Protein AF-A0A257LW74-F1 (afdb_monomer_lite)

Foldseek 3Di:
DYDDDDDDDDDDDDDPPPPCPPPPPPPDADFCDVPQDFQLRRQVAQPQHEEQEQDDPDPDDHSHVVCVVVPADPSHYAYDYPEEEEDDAYPQVRHPDPTYEYEQDADEDAAGSEEGDQYEYAPADNHPADENYEYAQRYESYEAYNYEFEAGQAESYEYDDGAHERYEYECYEFEHHDPPRFAHYEHEYATYEYANYEAEHGQAPSPQHAYLEEYEYEHYEYEHYNDDHHPDHHNYDYHYYHYHYYYDPDDDDDPDPDDDDDDDDDDDD

Secondary structure (DSSP, 8-state):
-------------------------------SSTT--STTTT--TTTTSEEEEE----SSSTTSHHHHHHT--TT-EEEEESS-BS-SS-BGGGS-TT-BEEESS-EEEEEEEEEEES-EEE--TTSSSS-SEEEEEEEEEEEEES-EEE--SSBSEEB-SS--EEEEEES-EEE-PPSSS-BS-EEEEEEEEEES-EEES-SB-TTEEEEEEEEEEES-EEES-SS----TT-SS-EEEES-EEE--------S--------------

Radius of gyration: 26.9 Å; chains: 1; bounding box: 66×62×115 Å

Structure (mmCIF, N/CA/C/O backbone):
data_AF-A0A257LW74-F1
#
_entry.id   AF-A0A257LW74-F1
#
loop_
_atom_site.group_PDB
_atom_site.id
_atom_site.type_symbol
_atom_site.label_atom_id
_atom_site.label_alt_id
_atom_site.label_comp_id
_atom_site.label_asym_id
_atom_site.label_entity_id
_atom_site.label_seq_id
_atom_site.pdbx_PDB_ins_code
_atom_site.Cartn_x
_atom_site.Cartn_y
_atom_site.Cartn_z
_atom_site.occupancy
_atom_site.B_iso_or_equiv
_atom_site.auth_seq_id
_atom_site.auth_comp_id
_atom_site.auth_asym_id
_atom_site.auth_atom_id
_atom_site.pdbx_PDB_model_num
ATOM 1 N N . MET A 1 1 ? 42.752 -47.536 76.919 1.00 29.55 1 MET A N 1
ATOM 2 C CA . MET A 1 1 ? 43.410 -46.207 76.954 1.00 29.55 1 MET A CA 1
ATOM 3 C C . MET A 1 1 ? 43.695 -45.781 75.514 1.00 29.55 1 MET A C 1
ATOM 5 O O . MET A 1 1 ? 43.906 -46.685 74.716 1.00 29.55 1 MET A O 1
ATOM 9 N N . PRO A 1 2 ? 43.789 -44.482 75.186 1.00 47.22 2 PRO A N 1
ATOM 10 C CA . PRO A 1 2 ? 42.836 -43.417 75.530 1.00 47.22 2 PRO A CA 1
ATOM 11 C C . PRO A 1 2 ? 42.494 -42.515 74.301 1.00 47.22 2 PRO A C 1
ATOM 13 O O . PRO A 1 2 ? 42.991 -42.764 73.215 1.00 47.22 2 PRO A O 1
ATOM 16 N N . SER A 1 3 ? 41.638 -41.494 74.491 1.00 41.66 3 SER A N 1
ATOM 17 C CA . SER A 1 3 ? 41.713 -40.102 73.944 1.00 41.66 3 SER A CA 1
ATOM 18 C C . SER A 1 3 ? 42.293 -39.794 72.533 1.00 41.66 3 SER A C 1
ATOM 20 O O . SER A 1 3 ? 43.366 -40.268 72.198 1.00 41.66 3 SER A O 1
ATOM 22 N N . LEU A 1 4 ? 41.807 -38.831 71.731 1.00 40.91 4 LEU A N 1
ATOM 23 C CA . LEU A 1 4 ? 40.633 -37.937 71.763 1.00 40.91 4 LEU A CA 1
ATOM 24 C C . LEU A 1 4 ? 40.481 -37.254 70.371 1.00 40.91 4 LEU A C 1
ATOM 26 O O . LEU A 1 4 ? 41.277 -37.461 69.463 1.00 40.91 4 LEU A O 1
ATOM 30 N N . PHE A 1 5 ? 39.466 -36.393 70.273 1.00 40.34 5 PHE A N 1
ATOM 31 C CA . PHE A 1 5 ? 39.220 -35.268 69.354 1.00 40.34 5 PHE A CA 1
ATOM 32 C C . PHE A 1 5 ? 40.510 -34.585 68.784 1.00 40.34 5 PHE A C 1
ATOM 34 O O . PHE A 1 5 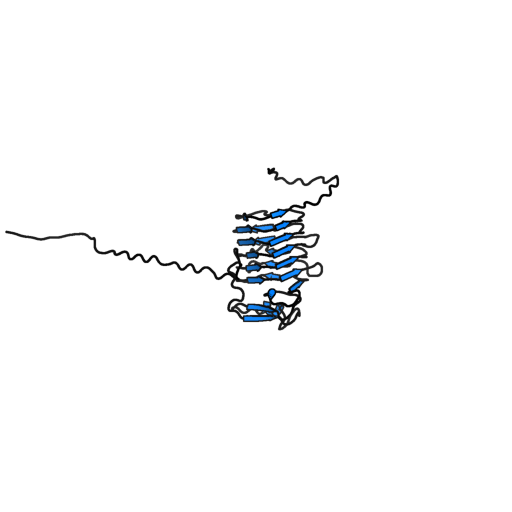? 41.532 -34.567 69.458 1.00 40.34 5 PHE A O 1
ATOM 41 N N . LEU A 1 6 ? 40.526 -33.867 67.640 1.00 40.44 6 LEU A N 1
ATOM 42 C CA . LEU A 1 6 ? 39.662 -32.701 67.364 1.00 40.44 6 LEU A CA 1
ATOM 43 C C . LEU A 1 6 ? 39.853 -32.052 65.951 1.00 40.44 6 LEU A C 1
ATOM 45 O O . LEU A 1 6 ? 40.929 -31.530 65.686 1.00 40.44 6 LEU A O 1
ATOM 49 N N . ARG A 1 7 ? 38.758 -31.858 65.174 1.00 42.41 7 ARG A N 1
ATOM 50 C CA . ARG A 1 7 ? 38.582 -30.833 64.082 1.00 42.41 7 ARG A CA 1
ATOM 51 C C . ARG A 1 7 ? 39.516 -30.973 62.831 1.00 42.41 7 ARG A C 1
ATOM 53 O O . ARG A 1 7 ? 40.483 -31.708 62.875 1.00 42.41 7 ARG A O 1
ATOM 60 N N . ARG A 1 8 ? 39.288 -30.345 61.655 1.00 39.66 8 ARG A N 1
ATOM 61 C CA . ARG A 1 8 ? 38.261 -29.394 61.135 1.00 39.66 8 ARG A CA 1
ATOM 62 C C . ARG A 1 8 ? 38.243 -29.398 59.578 1.00 39.66 8 ARG A C 1
ATOM 64 O O . ARG A 1 8 ? 39.277 -29.704 59.009 1.00 39.66 8 ARG A O 1
ATOM 71 N N . GLN A 1 9 ? 37.177 -28.849 58.953 1.00 38.97 9 GLN A N 1
ATOM 72 C CA . GLN A 1 9 ? 37.106 -28.363 57.538 1.00 38.97 9 GLN A CA 1
ATOM 73 C C . GLN A 1 9 ? 37.167 -29.482 56.447 1.00 38.97 9 GLN A C 1
ATOM 75 O O . GLN A 1 9 ? 37.913 -30.432 56.603 1.00 38.97 9 GLN A O 1
ATOM 80 N N . LEU A 1 10 ? 36.426 -29.489 55.322 1.00 43.78 10 LEU A N 1
ATOM 81 C CA . LEU A 1 10 ? 35.362 -28.623 54.769 1.00 43.78 10 LEU A CA 1
ATOM 82 C C . LEU A 1 10 ? 34.398 -29.433 53.860 1.00 43.78 10 LEU A C 1
ATOM 84 O O . LEU A 1 10 ? 34.833 -30.294 53.110 1.00 43.78 10 LEU A O 1
ATOM 88 N N . ARG A 1 11 ? 33.112 -29.043 53.867 1.00 42.25 11 ARG A N 1
ATOM 89 C CA . ARG A 1 11 ? 32.118 -29.095 52.763 1.00 42.25 11 ARG A CA 1
ATOM 90 C C . ARG A 1 11 ? 32.122 -30.289 51.779 1.00 42.25 11 ARG A C 1
ATOM 92 O O . ARG A 1 11 ? 32.890 -30.302 50.823 1.00 42.25 11 ARG A O 1
ATOM 99 N N . ARG A 1 12 ? 31.028 -31.060 51.818 1.00 43.34 12 ARG A N 1
ATOM 100 C CA . ARG A 1 12 ? 30.097 -31.232 50.674 1.00 43.34 12 ARG A CA 1
ATOM 101 C C . ARG A 1 12 ? 28.720 -31.663 51.195 1.00 43.34 12 ARG A C 1
ATOM 103 O O . ARG A 1 12 ? 28.467 -32.837 51.418 1.00 43.34 12 ARG A O 1
ATOM 110 N N . VAL A 1 13 ? 27.856 -30.676 51.432 1.00 44.47 13 VAL A N 1
ATOM 111 C CA . VAL A 1 13 ? 26.438 -30.859 51.780 1.00 44.47 13 VAL A CA 1
ATOM 112 C C . VAL A 1 13 ? 25.604 -30.315 50.625 1.00 44.47 13 VAL A C 1
ATOM 114 O O . VAL A 1 13 ? 25.912 -29.243 50.115 1.00 44.47 13 VAL A O 1
ATOM 117 N N . SER A 1 14 ? 24.590 -31.089 50.237 1.00 46.72 14 SER A N 1
ATOM 118 C CA . SER A 1 14 ? 23.403 -30.743 49.444 1.00 46.72 14 SER A CA 1
ATOM 119 C C . SER A 1 14 ? 23.486 -29.565 48.465 1.00 46.72 14 SER A C 1
ATOM 121 O O . SER A 1 14 ? 23.293 -28.411 48.837 1.00 46.72 14 SER A O 1
ATOM 123 N N . ALA A 1 15 ? 23.563 -29.897 47.177 1.00 45.88 15 ALA A N 1
ATOM 124 C CA . ALA A 1 15 ? 22.966 -29.097 46.112 1.00 45.88 15 ALA A CA 1
ATOM 125 C C . ALA A 1 15 ? 22.175 -30.042 45.195 1.00 45.88 15 ALA A C 1
ATOM 127 O O . ALA A 1 15 ? 22.686 -30.524 44.186 1.00 45.88 15 ALA A O 1
ATOM 128 N N . LEU A 1 16 ? 20.936 -30.358 45.588 1.00 43.88 16 LEU A N 1
ATOM 129 C CA . LEU A 1 16 ? 19.981 -31.016 44.700 1.00 43.88 16 LEU A CA 1
ATOM 130 C C . LEU A 1 16 ? 19.573 -29.979 43.648 1.00 43.88 16 LEU A C 1
ATOM 132 O O . LEU A 1 16 ? 18.668 -29.181 43.887 1.00 43.88 16 LEU A O 1
ATOM 136 N N . VAL A 1 17 ? 20.285 -29.940 42.520 1.00 49.81 17 VAL A N 1
ATOM 137 C CA . VAL A 1 17 ? 19.944 -29.053 41.400 1.00 49.81 17 VAL A CA 1
ATOM 138 C C . VAL A 1 17 ? 18.679 -29.598 40.747 1.00 49.81 17 VAL A C 1
ATOM 140 O O . VAL A 1 17 ? 18.727 -30.387 39.806 1.00 49.81 17 VAL A O 1
ATOM 143 N N . VAL A 1 18 ? 17.532 -29.197 41.296 1.00 51.19 18 VAL A N 1
ATOM 144 C CA . VAL A 1 18 ? 16.231 -29.368 40.657 1.00 51.19 18 VAL A CA 1
ATOM 145 C C . VAL A 1 18 ? 16.298 -28.605 39.343 1.00 51.19 18 VAL A C 1
ATOM 147 O O . VAL A 1 18 ? 16.344 -27.375 39.330 1.00 51.19 18 VAL A O 1
ATOM 150 N N . GLY A 1 19 ? 16.345 -29.350 38.242 1.00 50.47 19 GLY A N 1
ATOM 151 C CA . GLY A 1 19 ? 16.327 -28.799 36.898 1.00 50.47 19 GLY A CA 1
ATOM 152 C C . GLY A 1 19 ? 14.967 -28.189 36.588 1.00 50.47 19 GLY A C 1
ATOM 153 O O . GLY A 1 19 ? 14.179 -28.790 35.865 1.00 50.47 19 GLY A O 1
ATOM 154 N N . MET A 1 20 ? 14.707 -26.982 37.097 1.00 54.19 20 MET A N 1
ATOM 155 C CA . MET A 1 20 ? 13.722 -26.081 36.506 1.00 54.19 20 MET A CA 1
ATOM 156 C C . MET A 1 20 ? 14.255 -25.631 35.145 1.00 54.19 20 MET A C 1
ATOM 158 O O . MET A 1 20 ? 14.739 -24.513 34.976 1.00 54.19 20 MET A O 1
ATOM 162 N N . LEU A 1 21 ? 14.164 -26.537 34.170 1.00 55.97 21 LEU A N 1
ATOM 163 C CA . LEU A 1 21 ? 14.145 -26.191 32.761 1.00 55.97 21 LEU A CA 1
ATOM 164 C C . LEU A 1 21 ? 12.864 -25.380 32.552 1.00 55.97 21 LEU A C 1
ATOM 166 O O . LEU A 1 21 ? 11.799 -25.935 32.288 1.00 55.97 21 LEU A O 1
ATOM 170 N N . GLY A 1 22 ? 12.951 -24.072 32.793 1.00 56.97 22 GLY A N 1
ATOM 171 C CA . GLY A 1 22 ? 11.830 -23.173 32.590 1.00 56.97 22 GLY A CA 1
ATOM 172 C C . GLY A 1 22 ? 11.400 -23.275 31.136 1.00 56.97 22 GLY A C 1
ATOM 173 O O . GLY A 1 22 ? 12.195 -22.969 30.247 1.00 56.97 22 GLY A O 1
ATOM 174 N N . LEU A 1 23 ? 10.162 -23.714 30.896 1.00 56.78 23 LEU A N 1
ATOM 175 C CA . LEU A 1 23 ? 9.560 -23.564 29.582 1.00 56.78 23 LEU A CA 1
ATOM 176 C C . LEU A 1 23 ? 9.477 -22.062 29.318 1.00 56.78 23 LEU A C 1
ATOM 178 O O . LEU A 1 23 ? 8.616 -21.366 29.858 1.00 56.78 23 LEU A O 1
ATOM 182 N N . LEU A 1 24 ? 10.397 -21.572 28.490 1.00 58.69 24 LEU A N 1
ATOM 183 C CA . LEU A 1 24 ? 10.205 -20.337 27.756 1.00 58.69 24 LEU A CA 1
ATOM 184 C C . LEU A 1 24 ? 9.019 -20.591 26.830 1.00 58.69 24 LEU A C 1
ATOM 186 O O . LEU A 1 24 ? 9.178 -21.124 25.734 1.00 58.69 24 LEU A O 1
ATOM 190 N N . PHE A 1 25 ? 7.823 -20.263 27.317 1.00 53.62 25 PHE A N 1
ATOM 191 C CA . PHE A 1 25 ? 6.636 -20.154 26.488 1.00 53.62 25 PHE A CA 1
ATOM 192 C C . PHE A 1 25 ? 6.915 -19.058 25.468 1.00 53.62 25 PHE A C 1
ATOM 194 O O . PHE A 1 25 ? 6.785 -17.870 25.762 1.00 53.62 25 PHE A O 1
ATOM 201 N N . HIS A 1 26 ? 7.371 -19.468 24.287 1.00 54.41 26 HIS A N 1
ATOM 202 C CA . HIS A 1 26 ? 7.462 -18.584 23.146 1.00 54.41 26 HIS A CA 1
ATOM 203 C C . HIS A 1 26 ? 6.022 -18.252 22.767 1.00 54.41 26 HIS A C 1
ATOM 205 O O . HIS A 1 26 ? 5.303 -19.093 22.229 1.00 54.41 26 HIS A O 1
ATOM 211 N N . VAL A 1 27 ? 5.573 -17.060 23.161 1.00 58.28 27 VAL A N 1
ATOM 212 C CA . VAL A 1 27 ? 4.315 -16.500 22.679 1.00 58.28 27 VAL A CA 1
ATOM 213 C C . VAL A 1 27 ? 4.584 -16.095 21.240 1.00 58.28 27 VAL A C 1
ATOM 215 O O . VAL A 1 27 ? 5.016 -14.979 20.969 1.00 58.28 27 VAL A O 1
ATOM 218 N N . GLU A 1 28 ? 4.414 -17.063 20.343 1.00 69.88 28 GLU A N 1
ATOM 219 C CA . GLU A 1 28 ? 4.336 -16.817 18.910 1.00 69.88 28 GLU A CA 1
ATOM 220 C C . GLU A 1 28 ? 3.236 -15.773 18.690 1.00 69.88 28 GLU A C 1
ATOM 222 O O . GLU A 1 28 ? 2.146 -15.867 19.273 1.00 69.88 28 GLU A O 1
ATOM 227 N N . ALA A 1 29 ? 3.564 -14.715 17.954 1.00 79.31 29 ALA A N 1
ATOM 228 C CA . ALA A 1 29 ? 2.640 -13.618 17.740 1.00 79.31 29 ALA A CA 1
ATOM 229 C C . ALA A 1 29 ? 1.406 -14.122 16.977 1.00 79.31 29 ALA A C 1
ATOM 231 O O . ALA A 1 29 ? 1.476 -15.053 16.176 1.00 79.31 29 ALA A O 1
ATOM 232 N N . ILE A 1 30 ? 0.237 -13.554 17.282 1.00 90.38 30 ILE A N 1
ATOM 233 C CA . ILE A 1 30 ? -1.012 -13.987 16.650 1.00 90.38 30 ILE A CA 1
ATOM 234 C C . ILE A 1 30 ? -1.072 -13.304 15.277 1.00 90.38 30 ILE A C 1
ATOM 236 O O . ILE A 1 30 ? -1.345 -12.098 15.250 1.00 90.38 30 ILE A O 1
ATOM 240 N N . PRO A 1 31 ? -0.882 -14.022 14.153 1.00 93.25 31 PRO A N 1
ATOM 241 C CA . PRO A 1 31 ? -0.768 -13.397 12.839 1.00 93.25 31 PRO A CA 1
ATOM 242 C C . PRO A 1 31 ? -2.029 -12.597 12.513 1.00 93.25 31 PRO A C 1
ATOM 244 O O . PRO A 1 31 ? -3.135 -12.978 12.911 1.00 93.25 31 PRO A O 1
ATOM 247 N N . ALA A 1 32 ? -1.873 -11.482 11.800 1.00 88.19 32 ALA A N 1
ATOM 248 C CA . ALA A 1 32 ? -2.910 -10.524 11.414 1.00 88.19 32 ALA A CA 1
ATOM 249 C C . ALA A 1 32 ? -4.202 -11.222 10.959 1.00 88.19 32 ALA A C 1
ATOM 251 O O . ALA A 1 32 ? -5.308 -10.896 11.404 1.00 88.19 32 ALA A O 1
ATOM 252 N N . PHE A 1 33 ? -4.033 -12.248 10.125 1.00 91.25 33 PHE A N 1
ATOM 253 C CA . PHE A 1 33 ? -5.054 -13.174 9.655 1.00 91.25 33 PHE A CA 1
ATOM 254 C C . PHE A 1 33 ? -4.408 -14.526 9.279 1.00 91.25 33 PHE A C 1
ATOM 256 O O . PHE A 1 33 ? -3.199 -14.583 9.054 1.00 91.25 33 PHE A O 1
ATOM 263 N N . PRO A 1 34 ? -5.180 -15.626 9.158 1.00 93.75 34 PRO A N 1
ATOM 264 C CA . PRO A 1 34 ? -4.648 -16.902 8.677 1.00 93.75 34 PRO A CA 1
ATOM 265 C C . PRO A 1 34 ? -4.059 -16.768 7.264 1.00 93.75 34 PRO A C 1
ATOM 267 O O . PRO A 1 34 ? -4.776 -16.392 6.335 1.00 93.75 34 PRO A O 1
ATOM 270 N N . GLY A 1 35 ? -2.768 -17.076 7.107 1.00 93.19 35 GLY A N 1
ATOM 271 C CA . GLY A 1 35 ? -2.029 -16.892 5.850 1.00 93.19 35 GLY A CA 1
ATOM 272 C C . GLY A 1 35 ? -1.386 -15.510 5.667 1.00 93.19 35 GLY A C 1
ATOM 273 O O . GLY A 1 35 ? -1.107 -15.131 4.532 1.00 93.19 35 GLY A O 1
ATOM 274 N N . ALA A 1 36 ? -1.186 -14.748 6.746 1.00 94.88 36 ALA A N 1
ATOM 275 C CA . ALA A 1 36 ? -0.242 -13.632 6.780 1.00 94.88 36 ALA A CA 1
ATOM 276 C C . ALA A 1 36 ? 1.193 -14.164 6.971 1.00 94.88 36 ALA A C 1
ATOM 278 O O . ALA A 1 36 ? 1.415 -14.993 7.853 1.00 94.88 36 ALA A O 1
ATOM 279 N N . GLU A 1 37 ? 2.151 -13.703 6.162 1.00 96.00 37 GLU A N 1
ATOM 280 C CA . GLU A 1 37 ? 3.568 -14.101 6.236 1.00 96.00 37 GLU A CA 1
ATOM 281 C C . GLU A 1 37 ? 4.505 -12.878 6.088 1.00 96.00 37 GLU A C 1
ATOM 283 O O . GLU A 1 37 ? 4.085 -11.783 5.704 1.00 96.00 37 GLU A O 1
ATOM 288 N N . GLY A 1 38 ? 5.794 -13.043 6.404 1.00 95.88 38 GLY A N 1
ATOM 289 C CA . GLY A 1 38 ? 6.791 -11.968 6.308 1.00 95.88 38 GLY A CA 1
ATOM 290 C C . GLY A 1 38 ? 6.745 -10.941 7.445 1.00 95.88 38 GLY A C 1
ATOM 291 O O . GLY A 1 38 ? 6.065 -11.129 8.449 1.00 95.88 38 GLY A O 1
ATOM 292 N N . PHE A 1 39 ? 7.489 -9.844 7.298 1.00 96.38 39 PHE A N 1
ATOM 293 C CA . PHE A 1 39 ? 7.720 -8.886 8.387 1.00 96.38 39 PHE A CA 1
ATOM 294 C C . PHE A 1 39 ? 6.469 -8.194 8.950 1.00 96.38 39 PHE A C 1
ATOM 296 O O . PHE A 1 39 ? 6.428 -7.926 10.144 1.00 96.38 39 PHE A O 1
ATOM 303 N N . GLY A 1 40 ? 5.452 -7.926 8.127 1.00 96.00 40 GLY A N 1
ATOM 304 C CA . GLY A 1 40 ? 4.181 -7.343 8.577 1.00 96.00 40 GLY A CA 1
ATOM 305 C C . GLY A 1 40 ? 3.147 -8.374 9.049 1.00 96.00 40 GLY A C 1
ATOM 306 O O . GLY A 1 40 ? 1.982 -8.021 9.235 1.00 96.00 40 GLY A O 1
ATOM 307 N N . ALA A 1 41 ? 3.513 -9.658 9.177 1.00 96.06 41 ALA A N 1
ATOM 308 C CA . ALA A 1 41 ? 2.559 -10.737 9.451 1.00 96.06 41 ALA A CA 1
ATOM 309 C C . ALA A 1 41 ? 1.803 -10.579 10.774 1.00 96.06 41 ALA A C 1
ATOM 311 O O . ALA A 1 41 ? 0.676 -11.059 10.877 1.00 96.06 41 ALA A O 1
ATOM 312 N N . ASP A 1 42 ? 2.394 -9.901 11.757 1.00 95.06 42 ASP A N 1
ATOM 313 C CA . ASP A 1 42 ? 1.882 -9.813 13.127 1.00 95.06 42 ASP A CA 1
ATOM 314 C C . ASP A 1 42 ? 0.989 -8.587 13.380 1.00 95.06 42 ASP A C 1
ATOM 316 O O . ASP A 1 42 ? 0.467 -8.429 14.484 1.00 95.06 42 ASP A O 1
ATOM 320 N N . ALA A 1 43 ? 0.783 -7.739 12.364 1.00 91.56 43 ALA A N 1
ATOM 321 C CA . ALA A 1 43 ? -0.032 -6.524 12.423 1.00 91.56 43 ALA A CA 1
ATOM 322 C C . ALA A 1 43 ? -1.413 -6.769 13.056 1.00 91.56 43 ALA A C 1
ATOM 324 O O . ALA A 1 43 ? -2.267 -7.462 12.492 1.00 91.56 43 ALA A O 1
ATOM 325 N N . ALA A 1 44 ? -1.658 -6.186 14.234 1.00 89.88 44 ALA A N 1
ATOM 326 C CA . ALA A 1 44 ? -2.876 -6.469 14.993 1.00 89.88 44 ALA A CA 1
ATOM 327 C C . ALA A 1 44 ? -4.159 -6.001 14.276 1.00 89.88 44 ALA A C 1
ATOM 329 O O . ALA A 1 44 ? -5.204 -6.651 14.394 1.00 89.88 44 ALA A O 1
ATOM 330 N N . GLY A 1 45 ? -4.104 -4.907 13.511 1.00 90.62 45 GLY A N 1
ATOM 331 C CA . GLY A 1 45 ? -5.265 -4.327 12.841 1.00 90.62 45 GLY A CA 1
ATOM 332 C C . GLY A 1 45 ? -6.320 -3.836 13.832 1.00 90.62 45 GLY A C 1
ATOM 333 O O . GLY A 1 45 ? -6.044 -3.466 14.969 1.00 90.62 45 GLY A O 1
ATOM 334 N N . GLY A 1 46 ? -7.588 -3.897 13.430 1.00 89.12 46 GLY A N 1
ATOM 335 C CA . GLY A 1 46 ? -8.725 -3.557 14.292 1.00 89.12 46 GLY A CA 1
ATOM 336 C C . GLY A 1 46 ? -9.067 -4.582 15.383 1.00 89.12 46 GLY A C 1
ATOM 337 O O . GLY A 1 46 ? -10.221 -4.637 15.814 1.00 89.12 46 GLY A O 1
ATOM 338 N N . ARG A 1 47 ? -8.129 -5.446 15.786 1.00 86.94 47 ARG A N 1
ATOM 339 C CA . ARG A 1 47 ? -8.361 -6.583 16.690 1.00 86.94 47 ARG A CA 1
ATOM 340 C C . ARG A 1 47 ? -8.607 -6.116 18.125 1.00 86.94 47 ARG A C 1
ATOM 342 O O . ARG A 1 47 ? -7.703 -5.645 18.799 1.00 86.94 47 ARG A O 1
ATOM 349 N N . GLY A 1 48 ? -9.836 -6.307 18.605 1.00 86.25 48 GLY A N 1
ATOM 350 C CA . GLY A 1 48 ? -10.278 -5.814 19.918 1.00 86.25 48 GLY A CA 1
ATOM 351 C C . GLY A 1 48 ? -10.780 -4.364 19.906 1.00 86.25 48 GLY A C 1
ATOM 352 O O . GLY A 1 48 ? -11.257 -3.887 20.933 1.00 86.25 48 GLY A O 1
ATOM 353 N N . GLY A 1 49 ? -10.714 -3.696 18.750 1.00 88.88 49 GLY A N 1
ATOM 354 C CA . GLY A 1 49 ? -11.269 -2.367 18.520 1.00 88.88 49 GLY A CA 1
ATOM 355 C C . GLY A 1 49 ? -12.757 -2.369 18.168 1.00 88.88 49 GLY A C 1
ATOM 356 O O . GLY A 1 49 ? -13.451 -3.380 18.304 1.00 88.88 49 GLY A O 1
ATOM 357 N N . ASP A 1 50 ? -13.255 -1.225 17.694 1.00 90.94 50 ASP A N 1
ATOM 358 C CA . ASP A 1 50 ? -14.639 -1.109 17.223 1.00 90.94 50 ASP A CA 1
ATOM 359 C C . ASP A 1 50 ? -14.821 -1.623 15.780 1.00 90.94 50 ASP A C 1
ATOM 361 O O . ASP A 1 50 ? -13.859 -1.921 15.066 1.00 90.94 50 ASP A O 1
ATOM 365 N N . VAL A 1 51 ? -16.080 -1.760 15.347 1.00 89.88 51 VAL A N 1
ATOM 366 C CA . VAL A 1 51 ? -16.428 -2.104 13.960 1.00 89.88 51 VAL A CA 1
ATOM 367 C C . VAL A 1 51 ? -17.172 -0.933 13.329 1.00 89.88 51 VAL A C 1
ATOM 369 O O . VAL A 1 51 ? -18.296 -0.619 13.721 1.00 89.88 51 VAL A O 1
ATOM 372 N N . TYR A 1 52 ? -16.562 -0.304 12.326 1.00 91.00 52 TYR A N 1
ATOM 373 C CA . TYR A 1 52 ? -17.170 0.780 11.557 1.00 91.00 52 TYR A CA 1
ATOM 374 C C . TYR A 1 52 ? -17.746 0.238 10.249 1.00 91.00 52 TYR A C 1
ATOM 376 O O . TYR A 1 52 ? -17.031 -0.361 9.446 1.00 91.00 52 TYR A O 1
ATOM 384 N N . ILE A 1 53 ? -19.037 0.475 10.014 1.00 91.38 53 ILE A N 1
ATOM 385 C CA . ILE A 1 53 ? -19.716 0.062 8.783 1.00 91.38 53 ILE A CA 1
ATOM 386 C C . ILE A 1 53 ? -19.779 1.254 7.827 1.00 91.38 53 ILE A C 1
ATOM 388 O O . ILE A 1 53 ? -20.436 2.255 8.117 1.00 91.38 53 ILE A O 1
ATOM 392 N N . VAL A 1 54 ? -19.140 1.135 6.664 1.00 89.00 54 VAL A N 1
ATOM 393 C CA . VAL A 1 54 ? -19.319 2.092 5.567 1.00 89.00 54 VAL A CA 1
ATOM 394 C C . VAL A 1 54 ? -20.664 1.836 4.907 1.00 89.00 54 VAL A C 1
ATOM 396 O O . VAL A 1 54 ? -20.944 0.732 4.433 1.00 89.00 54 VAL A O 1
ATOM 399 N N . THR A 1 55 ? -21.497 2.873 4.889 1.00 92.81 55 THR A N 1
ATOM 400 C CA . THR A 1 55 ? -22.898 2.822 4.447 1.00 92.81 55 THR A CA 1
ATOM 401 C C . THR A 1 55 ? -23.196 3.757 3.279 1.00 92.81 55 THR A C 1
ATOM 403 O O . THR A 1 55 ? -24.298 3.719 2.738 1.00 92.81 55 THR A O 1
ATOM 406 N N . ASN A 1 56 ? -22.240 4.592 2.863 1.00 88.19 56 ASN A N 1
ATOM 407 C CA . ASN A 1 56 ? -22.379 5.462 1.699 1.00 88.19 56 ASN A CA 1
ATOM 408 C C . ASN A 1 56 ? -21.034 5.728 1.002 1.00 88.19 56 ASN A C 1
ATOM 410 O O . ASN A 1 56 ? -19.966 5.537 1.577 1.00 88.19 56 ASN A O 1
ATOM 414 N N . LEU A 1 57 ? -21.114 6.183 -0.252 1.00 82.94 57 LEU A N 1
ATOM 415 C CA . LEU A 1 57 ? -19.968 6.503 -1.113 1.00 82.94 57 LEU A CA 1
ATOM 416 C C . LEU A 1 57 ? -19.626 8.006 -1.125 1.00 82.94 57 LEU A C 1
ATOM 418 O O . LEU A 1 57 ? -18.988 8.486 -2.062 1.00 82.94 57 LEU A O 1
ATOM 422 N N . ASN A 1 58 ? -20.075 8.772 -0.124 1.00 86.88 58 ASN A N 1
ATOM 423 C CA . ASN A 1 58 ? -19.734 10.191 -0.032 1.00 86.88 58 ASN A CA 1
ATOM 424 C C . ASN A 1 58 ? -18.237 10.349 0.276 1.00 86.88 58 ASN A C 1
ATOM 426 O O . ASN A 1 58 ? -17.636 9.506 0.943 1.00 86.88 58 ASN A O 1
ATOM 430 N N . SER A 1 59 ? -17.629 11.448 -0.172 1.00 82.06 59 SER A N 1
ATOM 431 C CA . SER A 1 59 ? -16.212 11.724 0.097 1.00 82.06 59 SER A CA 1
ATOM 432 C C . SER A 1 59 ? -15.926 12.064 1.564 1.00 82.06 59 SER A C 1
ATOM 434 O O . SER A 1 59 ? -14.804 11.865 2.014 1.00 82.06 59 SER A O 1
ATOM 436 N N . THR A 1 60 ? -16.919 12.559 2.310 1.00 89.56 60 THR A N 1
ATOM 437 C CA . THR A 1 60 ? -16.839 12.896 3.743 1.00 89.56 60 THR A CA 1
ATOM 438 C C . THR A 1 60 ? -18.200 12.701 4.437 1.00 89.56 60 THR A C 1
ATOM 440 O O . THR A 1 60 ? -19.204 12.390 3.792 1.00 89.56 60 THR A O 1
ATOM 443 N N . GLY A 1 61 ? -18.250 12.886 5.764 1.00 93.31 61 GLY A N 1
ATOM 444 C CA . GLY A 1 61 ? -19.474 12.787 6.578 1.00 93.31 61 GLY A CA 1
ATOM 445 C C . GLY A 1 61 ? -19.691 11.417 7.235 1.00 93.31 61 GLY A C 1
ATOM 446 O O . GLY A 1 61 ? -18.946 10.472 6.992 1.00 93.31 61 GLY A O 1
ATOM 447 N N . ALA A 1 62 ? -20.693 11.294 8.106 1.00 95.19 62 ALA A N 1
ATOM 448 C CA . ALA A 1 62 ? -20.966 10.041 8.820 1.00 95.19 62 ALA A CA 1
ATOM 449 C C . ALA A 1 62 ? -21.355 8.896 7.861 1.00 95.19 62 ALA A C 1
ATOM 451 O O . ALA A 1 62 ? -22.030 9.110 6.851 1.00 95.19 62 ALA A O 1
ATOM 452 N N . GLY A 1 63 ? -20.900 7.676 8.154 1.00 91.62 63 GLY A N 1
ATOM 453 C CA . GLY A 1 63 ? -21.070 6.504 7.287 1.00 91.62 63 GLY A CA 1
ATOM 454 C C . GLY A 1 63 ? -20.216 6.522 6.012 1.00 91.62 63 GLY A C 1
ATOM 455 O O . GLY A 1 63 ? -20.165 5.506 5.317 1.00 91.62 63 GLY A O 1
ATOM 456 N N . SER A 1 64 ? -19.537 7.641 5.717 1.00 90.94 64 SER A N 1
ATOM 457 C CA . SER A 1 64 ? -18.475 7.681 4.715 1.00 90.94 64 SER A CA 1
ATOM 458 C C . SER A 1 64 ? -17.208 7.051 5.269 1.00 90.94 64 SER A C 1
ATOM 460 O O . SER A 1 64 ? -16.924 7.056 6.469 1.00 90.94 64 SER A O 1
ATOM 462 N N . LEU A 1 65 ? -16.386 6.565 4.361 1.00 88.00 65 LEU A N 1
ATOM 463 C CA . LEU A 1 65 ? -15.158 5.893 4.724 1.00 88.00 65 LEU A CA 1
ATOM 464 C C . LEU A 1 65 ? -14.023 6.848 5.123 1.00 88.00 65 LEU A C 1
ATOM 466 O O . LEU A 1 65 ? -13.234 6.528 6.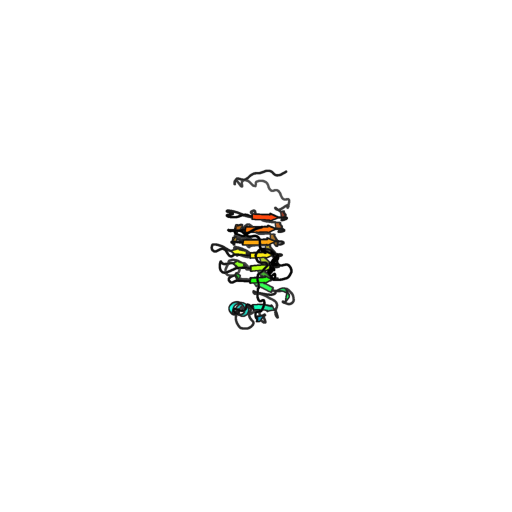008 1.00 88.00 65 LEU A O 1
ATOM 470 N N . TYR A 1 66 ? -13.997 8.067 4.578 1.00 90.25 66 TYR A N 1
ATOM 471 C CA . TYR A 1 66 ? -13.105 9.110 5.088 1.00 90.25 66 TYR A CA 1
ATOM 472 C C . TYR A 1 66 ? -13.342 9.360 6.586 1.00 90.25 66 TYR A C 1
ATOM 474 O O . TYR A 1 66 ? -12.387 9.486 7.349 1.00 90.25 66 TYR A O 1
ATOM 482 N N . ASN A 1 67 ? -14.604 9.364 7.037 1.00 93.19 67 ASN A N 1
ATOM 483 C CA . ASN A 1 67 ? -14.930 9.448 8.462 1.00 93.19 67 ASN A CA 1
ATOM 484 C C . ASN A 1 67 ? -14.536 8.176 9.235 1.00 93.19 67 ASN A C 1
ATOM 486 O O . ASN A 1 67 ? -14.026 8.295 10.348 1.00 93.19 67 ASN A O 1
ATOM 490 N N . GLY A 1 68 ? -14.705 6.988 8.647 1.00 90.44 68 GLY A N 1
ATOM 491 C CA . GLY A 1 68 ? -14.222 5.724 9.215 1.00 90.44 68 GLY A CA 1
ATOM 492 C C . GLY A 1 68 ? -12.719 5.731 9.525 1.00 90.44 68 GLY A C 1
ATOM 493 O O . GLY A 1 68 ? -12.339 5.354 10.633 1.00 90.44 68 GLY A O 1
ATOM 494 N N . LEU A 1 69 ? -11.894 6.231 8.593 1.00 90.12 69 LEU A N 1
ATOM 495 C CA . LEU A 1 69 ? -10.446 6.428 8.760 1.00 90.12 69 LEU A CA 1
ATOM 496 C C . LEU A 1 69 ? -10.095 7.538 9.763 1.00 90.12 69 LEU A C 1
ATOM 498 O O . LEU A 1 69 ? -9.327 7.327 10.693 1.00 90.12 69 LEU A O 1
ATOM 502 N N . THR A 1 70 ? -10.650 8.738 9.587 1.00 92.12 70 THR A N 1
ATOM 503 C CA . THR A 1 70 ? -10.247 9.931 10.364 1.00 92.12 70 THR A CA 1
ATOM 504 C C . THR A 1 70 ? -10.785 9.968 11.797 1.00 92.12 70 THR A C 1
ATOM 506 O O . THR A 1 70 ? -10.553 10.936 12.516 1.00 92.12 70 THR A O 1
ATOM 509 N N . THR A 1 71 ? -11.494 8.922 12.233 1.00 93.38 71 THR A N 1
ATOM 510 C CA . THR A 1 71 ? -12.019 8.789 13.603 1.00 93.38 71 THR A CA 1
ATOM 511 C C . THR A 1 71 ? -11.695 7.435 14.247 1.00 93.38 71 THR A C 1
ATOM 513 O O . THR A 1 71 ? -12.423 6.998 15.141 1.00 93.38 71 THR A O 1
ATOM 516 N N . ILE A 1 72 ? -10.638 6.751 13.785 1.00 89.12 72 ILE A N 1
ATOM 517 C CA . ILE A 1 72 ? -10.143 5.507 14.400 1.00 89.12 72 ILE A CA 1
ATOM 518 C C . ILE A 1 72 ? -9.838 5.761 15.894 1.00 89.12 72 ILE A C 1
ATOM 520 O O . ILE A 1 72 ? -9.081 6.685 16.203 1.00 89.12 72 ILE A O 1
ATOM 524 N N . PRO A 1 73 ? -10.408 4.984 16.837 1.00 89.31 73 PRO A N 1
ATOM 525 C CA . PRO A 1 73 ? -10.079 5.101 18.254 1.00 89.31 73 PRO A CA 1
ATOM 526 C C . PRO A 1 73 ? -8.701 4.498 18.557 1.00 89.31 73 PRO A C 1
ATOM 528 O O . PRO A 1 73 ? -8.244 3.592 17.866 1.00 89.31 73 PRO A O 1
ATOM 531 N N . ALA A 1 74 ? -8.089 4.902 19.672 1.00 87.81 74 ALA A N 1
ATOM 532 C CA . ALA A 1 74 ? -6.820 4.332 20.149 1.00 87.81 74 ALA A CA 1
ATOM 533 C C . ALA A 1 74 ? -6.893 2.834 20.545 1.00 87.81 74 ALA A C 1
ATOM 535 O O . ALA A 1 74 ? -5.873 2.233 20.854 1.00 87.81 74 ALA A O 1
ATOM 536 N N . SER A 1 75 ? -8.084 2.225 20.539 1.00 86.19 75 SER A N 1
ATOM 537 C CA . SER A 1 75 ? -8.290 0.772 20.656 1.00 86.19 75 SER A CA 1
ATOM 538 C C . SER A 1 75 ? -8.207 0.028 19.313 1.00 86.19 75 SER A C 1
ATOM 540 O O . SER A 1 75 ? -8.530 -1.155 19.257 1.00 86.19 75 SER A O 1
ATOM 542 N N . GLY A 1 76 ? -7.881 0.721 18.219 1.00 88.62 76 GLY A N 1
ATOM 543 C CA . GLY A 1 76 ? -8.011 0.207 16.859 1.00 88.62 76 GLY A CA 1
ATOM 544 C C . GLY A 1 76 ? -9.462 0.183 16.361 1.00 88.62 76 GLY A C 1
ATOM 545 O O . GLY A 1 76 ? -10.417 0.439 17.105 1.00 88.62 76 GLY A O 1
ATOM 546 N N . ARG A 1 77 ? -9.618 -0.127 15.068 1.00 92.00 77 ARG A N 1
ATOM 547 C CA . ARG A 1 77 ? -10.902 -0.195 14.352 1.00 92.00 77 ARG A CA 1
ATOM 548 C C . ARG A 1 77 ? -10.851 -1.189 13.197 1.00 92.00 77 ARG A C 1
ATOM 550 O O . ARG A 1 77 ? -9.945 -1.137 12.371 1.00 92.00 77 ARG A O 1
ATOM 557 N N . THR A 1 78 ? -11.867 -2.038 13.080 1.00 89.62 78 THR A N 1
ATOM 558 C CA . THR A 1 78 ? -12.124 -2.852 11.882 1.00 89.62 78 THR A CA 1
ATOM 559 C C . THR A 1 78 ? -13.161 -2.147 11.009 1.00 89.62 78 THR A C 1
ATOM 561 O O . THR A 1 78 ? -14.217 -1.761 11.504 1.00 89.62 78 THR A O 1
ATOM 564 N N . ILE A 1 79 ? -12.902 -1.980 9.709 1.00 85.94 79 ILE A N 1
ATOM 565 C CA . ILE A 1 79 ? -13.832 -1.298 8.793 1.00 85.94 79 ILE A CA 1
ATOM 566 C C . ILE A 1 79 ? -14.432 -2.290 7.783 1.00 85.94 79 ILE A C 1
ATOM 568 O O . ILE A 1 79 ? -13.704 -2.982 7.068 1.00 85.94 79 ILE A O 1
ATOM 572 N N . VAL A 1 80 ? -15.767 -2.350 7.719 1.00 84.88 80 VAL A N 1
ATOM 573 C CA . VAL A 1 80 ? -16.559 -3.308 6.916 1.00 84.88 80 VAL A CA 1
ATOM 574 C C . VAL A 1 80 ? -17.618 -2.604 6.054 1.00 84.88 80 VAL A C 1
ATOM 576 O O . VAL A 1 80 ? -17.935 -1.437 6.284 1.00 84.88 80 VAL A O 1
ATOM 579 N N . PHE A 1 81 ? -18.149 -3.291 5.035 1.00 80.12 81 PHE A N 1
ATOM 580 C CA . PHE A 1 81 ? -18.816 -2.637 3.900 1.00 80.12 81 PHE A CA 1
ATOM 581 C C . PHE A 1 81 ? -20.248 -3.111 3.699 1.00 80.12 81 PHE A C 1
ATOM 583 O O . PHE A 1 81 ? -20.484 -4.246 3.305 1.00 80.12 81 PHE A O 1
ATOM 590 N N . ALA A 1 82 ? -21.206 -2.203 3.904 1.00 79.38 82 ALA A N 1
ATOM 591 C CA . ALA A 1 82 ? -22.596 -2.406 3.496 1.00 79.38 82 ALA A CA 1
ATOM 592 C C . ALA A 1 82 ? -22.858 -1.959 2.043 1.00 79.38 82 ALA A C 1
ATOM 594 O O . ALA A 1 82 ? -23.900 -2.278 1.476 1.00 79.38 82 ALA A O 1
ATOM 595 N N . VAL A 1 83 ? -21.921 -1.220 1.437 1.00 68.88 83 VAL A N 1
ATOM 596 C CA . VAL A 1 83 ? -21.990 -0.718 0.056 1.00 68.88 83 VAL A CA 1
ATOM 597 C C . VAL A 1 83 ? -20.754 -1.127 -0.735 1.00 68.88 83 VAL A C 1
ATOM 599 O O . VAL A 1 83 ? -19.664 -1.225 -0.174 1.00 68.88 83 VAL A O 1
ATOM 602 N N . SER A 1 84 ? -20.910 -1.323 -2.043 1.00 66.00 84 SER A N 1
ATOM 603 C CA . SER A 1 84 ? -19.796 -1.463 -2.983 1.00 66.00 84 SER A CA 1
ATOM 604 C C . SER A 1 84 ? -19.635 -0.236 -3.873 1.00 66.00 84 SER A C 1
ATOM 606 O O . SER A 1 84 ? -20.548 0.580 -3.991 1.00 66.00 84 SER A O 1
ATOM 608 N N . GLY A 1 85 ? -18.440 -0.058 -4.440 1.00 49.94 85 GLY A N 1
ATOM 609 C CA . GLY A 1 85 ? -18.054 1.178 -5.114 1.00 49.94 85 GLY A CA 1
ATOM 610 C C . GLY A 1 85 ? -16.583 1.514 -4.888 1.00 49.94 85 GLY A C 1
ATOM 611 O O . GLY A 1 85 ? -15.706 0.730 -5.246 1.00 49.94 85 GLY A O 1
ATOM 612 N N . HIS A 1 86 ? -16.304 2.687 -4.319 1.00 47.53 86 HIS A N 1
ATOM 613 C CA . HIS A 1 86 ? -14.957 3.263 -4.231 1.00 47.53 86 HIS A CA 1
ATOM 614 C C . HIS A 1 86 ? -14.527 3.594 -2.769 1.00 47.53 86 HIS A C 1
ATOM 616 O O . HIS A 1 86 ? -15.371 3.529 -1.879 1.00 47.53 86 HIS A O 1
ATOM 622 N N . ILE A 1 87 ? -13.256 4.003 -2.536 1.00 41.41 87 ILE A N 1
ATOM 623 C CA . ILE A 1 87 ? -12.636 4.496 -1.251 1.00 41.41 87 ILE A CA 1
ATOM 624 C C . ILE A 1 87 ? -11.914 3.383 -0.389 1.00 41.41 87 ILE A C 1
ATOM 626 O O . ILE A 1 87 ? -11.823 2.261 -0.871 1.00 41.41 87 ILE A O 1
ATOM 630 N N . LEU A 1 88 ? -11.289 3.686 0.783 1.00 40.75 88 LEU A N 1
ATOM 631 C CA . LEU A 1 88 ? -10.333 2.879 1.625 1.00 40.75 88 LEU A CA 1
ATOM 632 C C . LEU A 1 88 ? -10.281 3.304 3.123 1.00 40.75 88 LEU A C 1
ATOM 634 O O . LEU A 1 88 ? -10.511 4.485 3.340 1.00 40.75 88 LEU A O 1
ATOM 638 N N . THR A 1 89 ? -9.942 2.552 4.198 1.00 41.25 89 THR A N 1
ATOM 639 C CA . THR A 1 89 ? -9.416 1.173 4.458 1.00 41.25 89 THR A CA 1
ATOM 640 C C . THR A 1 89 ? -10.493 0.170 4.904 1.00 41.25 89 THR A C 1
ATOM 642 O O . THR A 1 89 ? -11.545 0.581 5.381 1.00 41.25 89 THR A O 1
ATOM 645 N N . ILE A 1 90 ? -10.302 -1.134 4.619 1.00 50.00 90 ILE A N 1
ATOM 646 C CA . ILE A 1 90 ? -11.418 -2.055 4.314 1.00 50.00 90 ILE A CA 1
ATOM 647 C C . ILE A 1 90 ? -11.080 -3.547 4.521 1.00 50.00 90 ILE A C 1
ATOM 649 O O . ILE A 1 90 ? -10.028 -4.014 4.088 1.00 50.00 90 ILE A O 1
ATOM 653 N N . ALA A 1 91 ? -12.048 -4.316 5.033 1.00 45.50 91 ALA A N 1
ATOM 654 C CA . ALA A 1 91 ? -12.230 -5.741 4.731 1.00 45.50 91 ALA A CA 1
ATOM 655 C C . ALA A 1 91 ? -12.984 -5.936 3.387 1.00 45.50 91 ALA A C 1
ATOM 657 O O . ALA A 1 91 ? -14.208 -6.114 3.373 1.00 45.50 91 ALA A O 1
ATOM 658 N N . GLY A 1 92 ? -12.285 -5.851 2.245 1.00 45.16 92 GLY A N 1
ATOM 659 C CA . GLY A 1 92 ? -12.900 -5.786 0.902 1.00 45.16 92 GLY A CA 1
ATOM 660 C C . GLY A 1 92 ? -13.756 -6.977 0.491 1.00 45.16 92 GLY A C 1
ATOM 661 O O . GLY A 1 92 ? -14.710 -6.810 -0.266 1.00 45.16 92 GLY A O 1
ATOM 662 N N . GLN A 1 93 ? -13.510 -8.143 1.082 1.00 55.47 93 GLN A N 1
ATOM 663 C CA . GLN A 1 93 ? -14.324 -9.347 0.929 1.00 55.47 93 GLN A CA 1
ATOM 664 C C . GLN A 1 93 ? -15.752 -9.222 1.500 1.00 55.47 93 GLN A C 1
ATOM 666 O O . GLN A 1 93 ? -16.568 -10.113 1.282 1.00 55.47 93 GLN A O 1
ATOM 671 N N . THR A 1 94 ? -16.064 -8.150 2.243 1.00 50.94 94 THR A N 1
ATOM 672 C CA . THR A 1 94 ? -17.424 -7.877 2.753 1.00 50.94 94 THR A CA 1
ATOM 673 C C . THR A 1 94 ? -18.300 -7.083 1.781 1.00 50.94 94 THR A C 1
ATOM 675 O O . THR A 1 94 ? -19.517 -7.069 1.942 1.00 50.94 94 THR A O 1
ATOM 678 N N . ALA A 1 95 ? -17.715 -6.443 0.764 1.00 52.19 95 ALA A N 1
ATOM 679 C CA . ALA A 1 95 ? -18.454 -5.600 -0.169 1.00 52.19 95 ALA A CA 1
ATOM 680 C C . ALA A 1 95 ? -19.210 -6.429 -1.236 1.00 52.19 95 ALA A C 1
ATOM 682 O O . ALA A 1 95 ? -18.630 -7.349 -1.813 1.00 52.19 95 ALA A O 1
ATOM 683 N N . PRO A 1 96 ? -20.477 -6.100 -1.556 1.00 55.59 96 PRO A N 1
ATOM 684 C CA . PRO A 1 96 ? -21.269 -6.849 -2.536 1.00 55.59 96 PRO A CA 1
ATOM 685 C C . PRO A 1 96 ? -20.823 -6.615 -3.993 1.00 55.59 96 PRO A C 1
ATOM 687 O O . PRO A 1 96 ? -20.333 -5.546 -4.349 1.00 55.59 96 PRO A O 1
ATOM 690 N N . GLY A 1 97 ? -21.076 -7.576 -4.885 1.00 59.78 97 GLY A N 1
ATOM 691 C CA . GLY A 1 97 ? -20.813 -7.415 -6.323 1.00 59.78 97 GLY A CA 1
ATOM 692 C C . GLY A 1 97 ? -19.322 -7.262 -6.642 1.00 59.78 97 GLY A C 1
ATOM 693 O O . GLY A 1 97 ? -18.521 -8.104 -6.251 1.00 59.78 97 GLY A O 1
ATOM 694 N N . ASP A 1 98 ? -18.946 -6.192 -7.346 1.00 66.31 98 ASP A N 1
ATOM 695 C CA . ASP A 1 98 ? -17.582 -5.995 -7.865 1.00 66.31 98 ASP A CA 1
ATOM 696 C C . ASP A 1 98 ? -16.503 -5.719 -6.798 1.00 66.31 98 ASP A C 1
ATOM 698 O O . ASP A 1 98 ? -15.334 -5.573 -7.155 1.00 66.31 98 ASP A O 1
ATOM 702 N N . GLY A 1 99 ? -16.849 -5.590 -5.514 1.00 74.31 99 GLY A N 1
ATOM 703 C CA . GLY A 1 99 ? -15.920 -5.168 -4.457 1.00 74.31 99 GLY A CA 1
ATOM 704 C C . GLY A 1 99 ? -15.622 -3.659 -4.476 1.00 74.31 99 GLY A C 1
ATOM 705 O O . GLY A 1 99 ? -16.394 -2.869 -5.023 1.00 74.31 99 GLY A O 1
ATOM 706 N N . ILE A 1 100 ? -14.500 -3.233 -3.877 1.00 79.56 100 ILE A N 1
ATOM 707 C CA . ILE A 1 100 ? -14.154 -1.803 -3.715 1.00 79.56 100 ILE A CA 1
ATOM 708 C C . ILE A 1 100 ? -12.966 -1.370 -4.596 1.00 79.56 100 ILE A C 1
ATOM 710 O O . ILE A 1 100 ? -12.097 -2.173 -4.954 1.00 79.56 100 ILE A O 1
ATOM 714 N N . LEU A 1 101 ? -12.964 -0.099 -5.010 1.00 82.81 101 LEU A N 1
ATOM 715 C CA . LEU A 1 101 ? -11.994 0.502 -5.926 1.00 82.81 101 LEU A CA 1
ATOM 716 C C . LEU A 1 101 ? -11.650 1.967 -5.581 1.00 82.81 101 LEU A C 1
ATOM 718 O O . LEU A 1 101 ? -12.445 2.861 -5.803 1.00 82.81 101 LEU A O 1
ATOM 722 N N . LEU A 1 102 ? -10.442 2.303 -5.152 1.00 85.69 102 LEU A N 1
ATOM 723 C CA . LEU A 1 102 ? -10.019 3.709 -5.089 1.00 85.69 102 LEU A CA 1
ATOM 724 C C . LEU A 1 102 ? -9.749 4.296 -6.465 1.00 85.69 102 LEU A C 1
ATOM 726 O O . LEU A 1 102 ? -9.261 3.593 -7.346 1.00 85.69 102 LEU A O 1
ATOM 730 N N . LYS A 1 103 ? -10.029 5.589 -6.636 1.00 85.44 103 LYS A N 1
ATOM 731 C CA . LYS A 1 103 ? -9.636 6.354 -7.822 1.00 85.44 103 LYS A CA 1
ATOM 732 C C . LYS A 1 103 ? -9.422 7.830 -7.505 1.00 85.44 103 LYS A C 1
ATOM 734 O O . LYS A 1 103 ? -9.915 8.306 -6.486 1.00 85.44 103 LYS A O 1
ATOM 739 N N . ASP A 1 104 ? -8.748 8.522 -8.418 1.00 85.31 104 ASP A N 1
ATOM 740 C CA . ASP A 1 104 ? -8.535 9.976 -8.441 1.00 85.31 104 ASP A CA 1
ATOM 741 C C . ASP A 1 104 ? -7.845 10.550 -7.182 1.00 85.31 104 ASP A C 1
ATOM 743 O O . ASP A 1 104 ? -7.991 11.732 -6.874 1.00 85.31 104 ASP A O 1
ATOM 747 N N . GLY A 1 105 ? -7.075 9.724 -6.459 1.00 85.94 105 GLY A N 1
ATOM 748 C CA . GLY A 1 105 ? -6.332 10.116 -5.260 1.00 85.94 105 GLY A CA 1
ATOM 749 C C . GLY A 1 105 ? -5.505 8.984 -4.633 1.00 85.94 105 GLY A C 1
ATOM 750 O O . GLY A 1 105 ? -5.607 7.821 -5.031 1.00 85.94 105 GLY A O 1
ATOM 751 N N . THR A 1 106 ? -4.686 9.357 -3.649 1.00 91.38 106 THR A N 1
ATOM 752 C CA . THR A 1 106 ? -3.682 8.526 -2.956 1.00 91.38 106 THR A CA 1
ATOM 753 C C . THR A 1 106 ? -4.141 8.134 -1.550 1.00 91.38 106 THR A C 1
ATOM 755 O O . THR A 1 106 ? -4.750 8.955 -0.861 1.00 91.38 106 THR A O 1
ATOM 758 N N . LEU A 1 107 ? -3.799 6.928 -1.075 1.00 92.12 107 LEU A N 1
ATOM 759 C CA . LEU A 1 107 ? -3.720 6.688 0.371 1.00 92.12 107 LEU A CA 1
ATOM 760 C C . LEU A 1 107 ? -2.344 7.058 0.882 1.00 92.12 107 LEU A C 1
ATOM 762 O O . LEU A 1 107 ? -1.364 6.487 0.415 1.00 92.12 107 LEU A O 1
ATOM 766 N N . ARG A 1 108 ? -2.298 7.887 1.920 1.00 93.19 108 ARG A N 1
ATOM 767 C CA . ARG A 1 108 ? -1.132 7.949 2.792 1.00 93.19 108 ARG A CA 1
ATOM 768 C C . ARG A 1 108 ? -1.325 7.022 3.991 1.00 93.19 108 ARG A C 1
ATOM 770 O O . ARG A 1 108 ? -2.328 7.139 4.694 1.00 93.19 108 ARG A O 1
ATOM 777 N N . ILE A 1 109 ? -0.392 6.096 4.195 1.00 92.81 109 ILE A N 1
ATOM 778 C CA . ILE A 1 109 ? -0.351 5.172 5.332 1.00 92.81 109 ILE A CA 1
ATOM 779 C C . ILE A 1 109 ? 0.591 5.741 6.393 1.00 92.81 109 ILE A C 1
ATOM 781 O O . ILE A 1 109 ? 1.751 6.039 6.110 1.00 92.81 109 ILE A O 1
ATOM 785 N N . SER A 1 110 ? 0.075 5.869 7.613 1.00 92.06 110 SER A N 1
ATOM 786 C CA . SER A 1 110 ? 0.809 6.271 8.812 1.00 92.06 110 SER A CA 1
ATOM 787 C C . SER A 1 110 ? 0.081 5.711 10.041 1.00 92.06 110 SER A C 1
ATOM 789 O O . SER A 1 110 ? -1.150 5.628 10.023 1.00 92.06 110 SER A O 1
ATOM 791 N N . GLY A 1 111 ? 0.819 5.323 11.081 1.00 89.56 111 GLY A N 1
ATOM 792 C CA . GLY A 1 111 ? 0.320 4.576 12.239 1.00 89.56 111 GLY A CA 1
ATOM 793 C C . GLY A 1 111 ? 0.830 3.130 12.291 1.00 89.56 111 GLY A C 1
ATOM 794 O O . GLY A 1 111 ? 1.426 2.617 11.342 1.00 89.56 111 GLY A O 1
ATOM 795 N N . ASP A 1 112 ? 0.592 2.485 13.423 1.00 90.31 112 ASP A N 1
ATOM 796 C CA . ASP A 1 112 ? 1.025 1.134 13.764 1.00 90.31 112 ASP A CA 1
ATOM 797 C C . ASP A 1 112 ? -0.069 0.062 13.562 1.00 90.31 112 ASP A C 1
ATOM 799 O O . ASP A 1 112 ? -1.263 0.365 13.503 1.00 90.31 112 ASP A O 1
ATOM 803 N N . ASP A 1 113 ? 0.353 -1.203 13.426 1.00 92.69 113 ASP A N 1
ATOM 804 C CA . ASP A 1 113 ? -0.503 -2.401 13.335 1.00 92.69 113 ASP A CA 1
ATOM 805 C C . ASP A 1 113 ? -1.543 -2.362 12.192 1.00 92.69 113 ASP A C 1
ATOM 807 O O . ASP A 1 113 ? -2.738 -2.609 12.375 1.00 92.69 113 ASP A O 1
ATOM 811 N N . ILE A 1 114 ? -1.104 -2.069 10.964 1.00 94.50 114 ILE A N 1
ATOM 812 C CA . ILE A 1 114 ? -2.000 -1.766 9.835 1.00 94.50 114 ILE A CA 1
ATOM 813 C C . ILE A 1 114 ? -2.296 -2.999 8.963 1.00 94.50 114 ILE A C 1
ATOM 815 O O . ILE A 1 114 ? -1.402 -3.628 8.410 1.00 94.50 114 ILE A O 1
ATOM 819 N N . VAL A 1 115 ? -3.582 -3.296 8.740 1.00 95.00 115 VAL A N 1
ATOM 820 C CA . VAL A 1 115 ? -4.046 -4.415 7.895 1.00 95.00 115 VAL A CA 1
ATOM 821 C C . VAL A 1 115 ? -4.970 -3.896 6.785 1.00 95.00 115 VAL A C 1
ATOM 823 O O . VAL A 1 115 ? -6.058 -3.393 7.069 1.00 95.00 115 VAL A O 1
ATOM 826 N N . ILE A 1 116 ? -4.573 -4.041 5.514 1.00 95.25 116 ILE A N 1
ATOM 827 C CA . ILE A 1 116 ? -5.365 -3.615 4.340 1.00 95.25 116 ILE A CA 1
ATOM 828 C C . ILE A 1 116 ? -5.557 -4.802 3.391 1.00 95.25 116 ILE A C 1
ATOM 830 O O . ILE A 1 116 ? -4.569 -5.378 2.932 1.00 95.25 116 ILE A O 1
ATOM 834 N N . ARG A 1 117 ? -6.813 -5.177 3.082 1.00 93.81 117 ARG A N 1
ATOM 835 C CA . ARG A 1 117 ? -7.104 -6.415 2.334 1.00 93.81 117 ARG A CA 1
ATOM 836 C C . ARG A 1 117 ? -8.177 -6.308 1.250 1.00 93.81 117 ARG A C 1
ATOM 838 O O . ARG A 1 117 ? -9.232 -5.714 1.468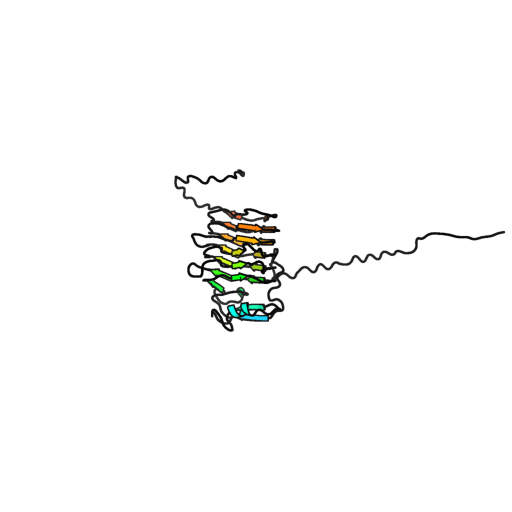 1.00 93.81 117 ARG A O 1
ATOM 845 N N . HIS A 1 118 ? -7.950 -7.010 0.136 1.00 91.06 118 HIS A N 1
ATOM 846 C CA . HIS A 1 118 ? -8.917 -7.243 -0.952 1.00 91.06 118 HIS A CA 1
ATOM 847 C C . HIS A 1 118 ? -9.413 -5.968 -1.664 1.00 91.06 118 HIS A C 1
ATOM 849 O O . HIS A 1 118 ? -10.617 -5.779 -1.851 1.00 91.06 118 HIS A O 1
ATOM 855 N N . LEU A 1 119 ? -8.496 -5.080 -2.070 1.00 88.94 119 LEU A N 1
ATOM 856 C CA . LEU A 1 119 ? -8.839 -3.766 -2.633 1.00 88.94 119 LEU A CA 1
ATOM 857 C C . LEU A 1 119 ? -8.161 -3.425 -3.944 1.00 88.94 119 LEU A C 1
ATOM 859 O O . LEU A 1 119 ? -6.995 -3.728 -4.169 1.00 88.94 119 LEU A O 1
ATOM 863 N N . ARG A 1 120 ? -8.885 -2.680 -4.779 1.00 91.00 120 ARG A N 1
ATOM 864 C CA . ARG A 1 120 ? -8.375 -2.138 -6.038 1.00 91.00 120 ARG A CA 1
ATOM 865 C C . ARG A 1 120 ? -8.085 -0.650 -5.879 1.00 91.00 120 ARG A C 1
ATOM 867 O O . ARG A 1 120 ? -8.833 0.049 -5.212 1.00 91.00 120 ARG A O 1
ATOM 874 N N . PHE A 1 121 ? -7.042 -0.156 -6.530 1.00 93.19 121 PHE A N 1
ATOM 875 C CA . PHE A 1 121 ? -6.646 1.248 -6.549 1.00 93.19 121 PHE A CA 1
ATOM 876 C C . PHE A 1 121 ? -6.310 1.646 -7.986 1.00 93.19 121 PHE A C 1
ATOM 878 O O . PHE A 1 121 ? -5.550 0.946 -8.657 1.00 93.19 121 PHE A O 1
ATOM 885 N N . ARG A 1 122 ? -6.904 2.731 -8.479 1.00 89.88 122 ARG A N 1
ATOM 886 C CA . ARG A 1 122 ? -6.741 3.257 -9.839 1.00 89.88 122 ARG A CA 1
ATOM 887 C C . ARG A 1 122 ? -6.626 4.778 -9.784 1.00 89.88 122 ARG A C 1
ATOM 889 O O . ARG A 1 122 ? -7.572 5.465 -10.156 1.00 89.88 122 ARG A O 1
ATOM 896 N N . HIS A 1 123 ? -5.501 5.288 -9.277 1.00 87.56 123 HIS A N 1
ATOM 897 C CA . HIS A 1 123 ? -5.280 6.726 -9.052 1.00 87.56 123 HIS A CA 1
ATOM 898 C C . HIS A 1 123 ? -5.668 7.563 -10.286 1.00 87.56 123 HIS A C 1
ATOM 900 O O . HIS A 1 123 ? -6.468 8.481 -10.172 1.00 87.56 123 HIS A O 1
ATOM 906 N N . GLY A 1 124 ? -5.233 7.164 -11.481 1.00 80.81 124 GLY A N 1
ATOM 907 C CA . GLY A 1 124 ? -5.746 7.675 -12.749 1.00 80.81 124 GLY A CA 1
ATOM 908 C C . GLY A 1 124 ? -5.186 9.039 -13.160 1.00 80.81 124 GLY A C 1
ATOM 909 O O . GLY A 1 124 ? -4.614 9.787 -12.378 1.00 80.81 124 GLY A O 1
ATOM 910 N N . LYS A 1 125 ? -5.368 9.390 -14.438 1.00 79.12 125 LYS A N 1
ATOM 911 C CA . LYS A 1 125 ? -4.818 10.625 -15.026 1.00 79.12 125 LYS A CA 1
ATOM 912 C C . LYS A 1 125 ? -5.485 11.917 -14.518 1.00 79.12 125 LYS A C 1
ATOM 914 O O . LYS A 1 125 ? -4.934 12.997 -14.708 1.00 79.12 125 LYS A O 1
ATOM 919 N N . ASN A 1 126 ? -6.684 11.816 -13.945 1.00 72.75 126 ASN A N 1
ATOM 920 C CA . ASN A 1 126 ? -7.571 12.959 -13.706 1.00 72.75 126 ASN A CA 1
ATOM 921 C C . ASN A 1 126 ? -7.579 13.448 -12.245 1.00 72.75 126 ASN A C 1
ATOM 923 O O . ASN A 1 126 ? -8.211 14.465 -11.962 1.00 72.75 126 ASN A O 1
ATOM 927 N N . GLY A 1 127 ? -6.912 12.733 -11.333 1.00 67.69 127 GLY A N 1
ATOM 928 C CA . GLY A 1 127 ? -6.707 13.165 -9.950 1.00 67.69 127 GLY A CA 1
ATOM 929 C C . GLY A 1 127 ? -5.569 14.181 -9.803 1.00 67.69 127 GLY A C 1
ATOM 930 O O . GLY A 1 127 ? -4.925 14.588 -10.773 1.00 67.69 127 GLY A O 1
ATOM 931 N N . SER A 1 128 ? -5.286 14.571 -8.560 1.00 72.62 128 SER A N 1
ATOM 932 C CA . SER A 1 128 ? -4.031 15.245 -8.213 1.00 72.62 128 SER A CA 1
ATOM 933 C C . SER A 1 128 ? -2.884 14.236 -8.297 1.00 72.62 128 SER A C 1
ATOM 935 O O . SER A 1 128 ? -2.734 13.422 -7.388 1.00 72.62 128 SER A O 1
ATOM 937 N N . GLY A 1 129 ? -2.124 14.290 -9.394 1.00 83.88 129 GLY A N 1
ATOM 938 C CA . GLY A 1 129 ? -1.147 13.265 -9.767 1.00 83.88 129 GLY A CA 1
ATOM 939 C C . GLY A 1 129 ? -0.183 12.848 -8.651 1.00 83.88 129 GLY A C 1
ATOM 940 O O . GLY A 1 129 ? 0.407 13.689 -7.975 1.00 83.88 129 GLY A O 1
ATOM 941 N N . GLY A 1 130 ? -0.020 11.536 -8.513 1.00 91.88 130 GLY A N 1
ATOM 942 C CA . GLY A 1 130 ? 0.839 10.852 -7.557 1.00 91.88 130 GLY A CA 1
ATOM 943 C C . GLY A 1 130 ? 0.526 9.356 -7.555 1.00 91.88 130 GLY A C 1
ATOM 944 O O . GLY A 1 130 ? 0.326 8.752 -8.620 1.00 91.88 130 GLY A O 1
ATOM 945 N N . ASP A 1 131 ? 0.444 8.790 -6.350 1.00 94.94 131 ASP A N 1
ATOM 946 C CA . ASP A 1 131 ? 0.503 7.343 -6.135 1.00 94.94 131 ASP A CA 1
ATOM 947 C C . ASP A 1 131 ? -0.845 6.732 -5.736 1.00 94.94 131 ASP A C 1
ATOM 949 O O . ASP A 1 131 ? -1.759 7.432 -5.298 1.00 94.94 131 ASP A O 1
ATOM 953 N N . CYS A 1 132 ? -1.000 5.411 -5.829 1.00 95.19 132 CYS A N 1
ATOM 954 C CA . CYS A 1 132 ? -2.160 4.736 -5.237 1.00 95.19 132 CYS A CA 1
ATOM 955 C C . CYS A 1 132 ? -1.992 4.587 -3.715 1.00 95.19 132 CYS A C 1
ATOM 957 O O . CYS A 1 132 ? -2.953 4.790 -2.970 1.00 95.19 132 CYS A O 1
ATOM 959 N N . ILE A 1 133 ? -0.777 4.252 -3.269 1.00 96.25 133 ILE A N 1
ATOM 960 C CA . ILE A 1 133 ? -0.382 4.115 -1.862 1.00 96.25 133 ILE A CA 1
ATOM 961 C C . ILE A 1 133 ? 0.987 4.780 -1.668 1.00 96.25 133 ILE A C 1
ATOM 963 O O . ILE A 1 133 ? 1.911 4.496 -2.423 1.00 96.25 133 ILE A O 1
ATOM 967 N N . ASP A 1 134 ? 1.104 5.601 -0.632 1.00 95.62 134 ASP A N 1
ATOM 968 C CA . ASP A 1 134 ? 2.319 6.241 -0.116 1.00 95.62 134 ASP A CA 1
ATOM 969 C C . ASP A 1 134 ? 2.442 5.860 1.371 1.00 95.62 134 ASP A C 1
ATOM 971 O O . ASP A 1 134 ? 1.495 6.051 2.136 1.00 95.62 134 ASP A O 1
ATOM 975 N N . LEU A 1 135 ? 3.555 5.251 1.782 1.00 95.69 135 LEU A N 1
ATOM 976 C CA . LEU A 1 135 ? 3.817 4.844 3.167 1.00 95.69 135 LEU A CA 1
ATOM 977 C C . LEU A 1 135 ? 4.897 5.741 3.773 1.00 95.69 135 LEU A C 1
ATOM 979 O O . LEU A 1 135 ? 6.016 5.807 3.257 1.00 95.69 135 LEU A O 1
ATOM 983 N N . ASP A 1 136 ? 4.583 6.394 4.894 1.00 94.25 136 ASP A N 1
ATOM 984 C CA . ASP A 1 136 ? 5.526 7.279 5.581 1.00 94.25 136 ASP A CA 1
ATOM 985 C C . ASP A 1 136 ? 6.163 6.658 6.826 1.00 94.25 136 ASP A C 1
ATOM 987 O O . ASP A 1 136 ? 5.811 5.560 7.245 1.00 94.25 136 ASP A O 1
ATOM 991 N N . SER A 1 137 ? 7.128 7.350 7.436 1.00 92.88 137 SER A N 1
ATOM 992 C CA . SER A 1 137 ? 7.861 6.833 8.601 1.00 92.88 137 SER A CA 1
ATOM 993 C C . SER A 1 137 ? 7.003 6.594 9.847 1.00 92.88 137 SER A C 1
ATOM 995 O O . SER A 1 137 ? 7.485 5.986 10.800 1.00 92.88 137 SER A O 1
ATOM 997 N N . GLY A 1 138 ? 5.761 7.083 9.885 1.00 92.81 138 GLY A N 1
ATOM 998 C CA . GLY A 1 138 ? 4.802 6.714 10.920 1.00 92.81 138 GLY A CA 1
ATOM 999 C C . GLY A 1 138 ? 4.165 5.343 10.685 1.00 92.81 138 GLY A C 1
ATOM 1000 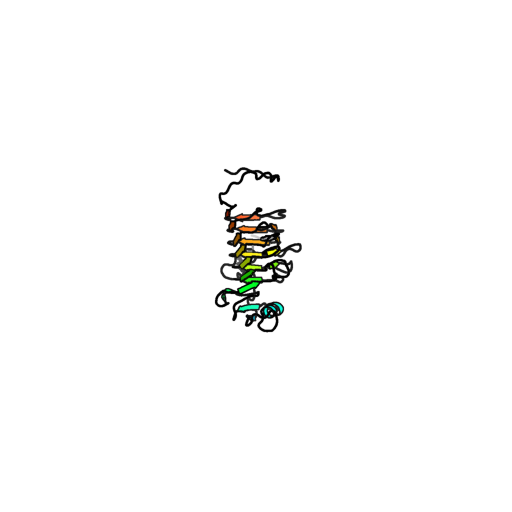O O . GLY A 1 138 ? 3.597 4.802 11.624 1.00 92.81 138 GLY A O 1
ATOM 1001 N N . CYS A 1 139 ? 4.254 4.770 9.480 1.00 94.50 139 CYS A N 1
ATOM 1002 C CA . CYS A 1 139 ? 3.800 3.413 9.183 1.00 94.50 139 CYS A CA 1
ATOM 1003 C C . CYS A 1 139 ? 4.748 2.373 9.802 1.00 94.50 139 CYS A C 1
ATOM 1005 O O . CYS A 1 139 ? 5.938 2.341 9.483 1.00 94.50 139 CYS A O 1
ATOM 1007 N N . GLN A 1 140 ? 4.221 1.513 10.673 1.00 94.44 140 GLN A N 1
ATOM 1008 C CA . GLN A 1 140 ? 4.979 0.476 11.384 1.00 94.44 140 GLN A CA 1
ATOM 1009 C C . GLN A 1 140 ? 4.139 -0.809 11.477 1.00 94.44 140 GLN A C 1
ATOM 1011 O O . GLN A 1 140 ? 2.958 -0.725 11.799 1.00 94.44 140 GLN A O 1
ATOM 1016 N N . ASN A 1 141 ? 4.727 -1.984 11.224 1.00 94.69 141 ASN A N 1
ATOM 1017 C CA . ASN A 1 141 ? 4.032 -3.286 11.249 1.00 94.69 141 ASN A CA 1
ATOM 1018 C C . ASN A 1 141 ? 2.748 -3.294 10.391 1.00 94.69 141 ASN A C 1
ATOM 1020 O O . ASN A 1 141 ? 1.627 -3.200 10.897 1.00 94.69 141 ASN A O 1
ATOM 1024 N N . ALA A 1 142 ? 2.916 -3.345 9.069 1.00 96.25 142 ALA A N 1
ATOM 1025 C CA . ALA A 1 142 ? 1.836 -3.188 8.101 1.00 96.25 142 ALA A CA 1
ATOM 1026 C C . ALA A 1 142 ? 1.785 -4.328 7.075 1.00 96.25 142 ALA A C 1
ATOM 1028 O O . ALA A 1 142 ? 2.795 -4.683 6.469 1.00 96.25 142 ALA A O 1
ATOM 1029 N N . ILE A 1 143 ? 0.587 -4.848 6.800 1.00 97.62 143 ILE A N 1
ATOM 1030 C CA . ILE A 1 143 ? 0.350 -5.892 5.796 1.00 97.62 143 ILE A CA 1
ATOM 1031 C C . ILE A 1 143 ? -0.696 -5.485 4.754 1.00 97.62 143 ILE A C 1
ATOM 1033 O O . ILE A 1 143 ? -1.839 -5.121 5.053 1.00 97.62 143 ILE A O 1
ATOM 1037 N N . LEU A 1 144 ? -0.270 -5.582 3.496 1.00 97.75 144 LEU A N 1
ATOM 1038 C CA . LEU A 1 144 ? -1.011 -5.256 2.287 1.00 97.75 144 LEU A CA 1
ATOM 1039 C C . LEU A 1 144 ? -1.273 -6.552 1.507 1.00 97.75 144 LEU A C 1
ATOM 1041 O O . LEU A 1 144 ? -0.372 -7.090 0.864 1.00 97.75 144 LEU A O 1
ATOM 1045 N N . ASP A 1 145 ? -2.495 -7.079 1.577 1.00 97.50 145 ASP A N 1
ATOM 1046 C CA . ASP A 1 145 ? -2.835 -8.414 1.065 1.00 97.50 145 ASP A CA 1
ATOM 1047 C C . ASP A 1 145 ? -3.975 -8.388 0.032 1.00 97.50 145 ASP A C 1
ATOM 1049 O O . ASP A 1 145 ? -4.974 -7.686 0.193 1.00 97.50 145 ASP A O 1
ATOM 1053 N N . HIS A 1 146 ? -3.842 -9.172 -1.044 1.00 96.44 146 HIS A N 1
ATOM 1054 C CA . HIS A 1 146 ? -4.828 -9.230 -2.135 1.00 96.44 146 HIS A CA 1
ATOM 1055 C C . HIS A 1 146 ? -5.201 -7.842 -2.703 1.00 96.44 146 HIS A C 1
ATOM 1057 O O . HIS A 1 146 ? -6.358 -7.572 -3.044 1.00 96.44 146 HIS A O 1
ATOM 1063 N N . LEU A 1 147 ? -4.227 -6.931 -2.790 1.00 96.94 147 LEU A N 1
ATOM 1064 C CA . LEU A 1 147 ? -4.419 -5.610 -3.382 1.00 96.94 147 LEU A CA 1
ATOM 1065 C C . LEU A 1 147 ? -4.243 -5.654 -4.904 1.00 96.94 147 LEU A C 1
ATOM 1067 O O . LEU A 1 147 ? -3.571 -6.519 -5.458 1.00 96.94 147 LEU A O 1
ATOM 1071 N N . SER A 1 148 ? -4.824 -4.684 -5.601 1.00 95.75 148 SER A N 1
ATOM 1072 C CA . SER A 1 148 ? -4.634 -4.468 -7.033 1.00 95.75 148 SER A CA 1
ATOM 1073 C C . SER A 1 148 ? -4.372 -2.991 -7.290 1.00 95.75 148 SER A C 1
ATOM 1075 O O . SER A 1 148 ? -5.307 -2.194 -7.282 1.00 95.75 148 SER A O 1
ATOM 1077 N N . LEU A 1 149 ? -3.122 -2.624 -7.540 1.00 96.69 149 LEU A N 1
ATOM 1078 C CA . LEU A 1 149 ? -2.650 -1.253 -7.732 1.00 96.69 149 LEU A CA 1
ATOM 1079 C C . LEU A 1 149 ? -2.373 -1.017 -9.220 1.00 96.69 149 LEU A C 1
ATOM 1081 O O . LEU A 1 149 ? -1.691 -1.830 -9.854 1.00 96.69 149 LEU A O 1
ATOM 1085 N N . SER A 1 150 ? -2.937 0.043 -9.805 1.00 93.50 150 SER A N 1
ATOM 1086 C CA . SER A 1 150 ? -2.652 0.421 -11.196 1.00 93.50 150 SER A CA 1
ATOM 1087 C C . SER A 1 150 ? -2.939 1.888 -11.492 1.00 93.50 150 SER A C 1
ATOM 1089 O O . SER A 1 150 ? -3.657 2.554 -10.756 1.00 93.50 150 SER A O 1
ATOM 1091 N N . PHE A 1 151 ? -2.475 2.360 -12.646 1.00 91.94 151 PHE A N 1
ATOM 1092 C CA . PHE A 1 151 ? -2.769 3.681 -13.199 1.00 91.94 151 PHE A CA 1
ATOM 1093 C C . PHE A 1 151 ? -2.351 4.880 -12.318 1.00 91.94 151 PHE A C 1
ATOM 1095 O O . PHE A 1 151 ? -2.932 5.954 -12.465 1.00 91.94 151 PHE A O 1
ATOM 1102 N N . SER A 1 152 ? -1.347 4.751 -11.445 1.00 93.00 152 SER A N 1
ATOM 1103 C CA . SER A 1 152 ? -0.657 5.922 -10.870 1.00 93.00 152 SER A CA 1
ATOM 1104 C C . SER A 1 152 ? 0.018 6.779 -11.934 1.00 93.00 152 SER A C 1
ATOM 1106 O O . SER A 1 152 ? 0.362 6.275 -13.004 1.00 93.00 152 SER A O 1
ATOM 1108 N N . THR A 1 153 ? 0.229 8.065 -11.647 1.00 91.69 153 THR A N 1
ATOM 1109 C CA . THR A 1 153 ? 1.003 8.961 -12.528 1.00 91.69 153 THR A CA 1
ATOM 1110 C C . THR A 1 153 ? 2.477 9.073 -12.142 1.00 91.69 153 THR A C 1
ATOM 1112 O O . THR A 1 153 ? 3.246 9.593 -12.947 1.00 91.69 153 THR A O 1
ATOM 1115 N N . ASP A 1 154 ? 2.848 8.597 -10.951 1.00 93.81 154 ASP A N 1
ATOM 1116 C CA . ASP A 1 154 ? 4.231 8.361 -10.519 1.00 93.81 154 ASP A CA 1
ATOM 1117 C C . ASP A 1 154 ? 4.359 6.871 -10.113 1.00 93.81 154 ASP A C 1
ATOM 1119 O O . ASP A 1 154 ? 4.403 5.999 -10.985 1.00 93.81 154 ASP A O 1
ATOM 1123 N N . GLU A 1 155 ? 4.269 6.522 -8.829 1.00 94.62 155 GLU A N 1
ATOM 1124 C CA . GLU A 1 155 ? 4.382 5.153 -8.313 1.00 94.62 155 GLU A CA 1
ATOM 1125 C C . GLU A 1 155 ? 3.032 4.449 -8.085 1.00 94.62 155 GLU A C 1
ATOM 1127 O O . GLU A 1 155 ? 2.113 4.985 -7.467 1.00 94.62 155 GLU A O 1
ATOM 1132 N N . ASN A 1 156 ? 2.896 3.170 -8.455 1.00 96.38 156 ASN A N 1
ATOM 1133 C CA . ASN A 1 156 ? 1.758 2.369 -7.973 1.00 96.38 156 ASN A CA 1
ATOM 1134 C C . ASN A 1 156 ? 1.790 2.151 -6.440 1.00 96.38 156 ASN A C 1
ATOM 1136 O O . ASN A 1 156 ? 0.725 2.084 -5.829 1.00 96.38 156 ASN A O 1
ATOM 1140 N N . ILE A 1 157 ? 2.966 2.071 -5.806 1.00 96.62 157 ILE A N 1
ATOM 1141 C CA . ILE A 1 157 ? 3.134 2.074 -4.337 1.00 96.62 157 ILE A CA 1
ATOM 1142 C C . ILE A 1 157 ? 4.514 2.610 -3.939 1.00 96.62 157 ILE A C 1
ATOM 1144 O O . ILE A 1 157 ? 5.523 2.077 -4.399 1.00 96.62 157 ILE A O 1
ATOM 1148 N N . SER A 1 158 ? 4.579 3.614 -3.065 1.00 94.94 158 SER A N 1
ATOM 1149 C CA . SER A 1 158 ? 5.836 4.260 -2.672 1.00 94.94 158 SER A CA 1
ATOM 1150 C C . SER A 1 158 ? 6.083 4.312 -1.162 1.00 94.94 158 SER A C 1
ATOM 1152 O O . SER A 1 158 ? 5.170 4.288 -0.343 1.00 94.94 158 SER A O 1
ATOM 1154 N N . SER A 1 159 ? 7.359 4.419 -0.811 1.00 93.62 159 SER A N 1
ATOM 1155 C CA . SER A 1 159 ? 7.881 4.986 0.428 1.00 93.62 159 SER A CA 1
ATOM 1156 C C . SER A 1 159 ? 9.212 5.669 0.089 1.00 93.62 159 SER A C 1
ATOM 1158 O O . SER A 1 159 ? 10.042 5.109 -0.640 1.00 93.62 159 SER A O 1
ATOM 1160 N N . PHE A 1 160 ? 9.430 6.910 0.539 1.00 89.69 160 PHE A N 1
ATOM 1161 C CA . PHE A 1 160 ? 10.616 7.680 0.138 1.00 89.69 160 PHE A CA 1
ATOM 1162 C C . PHE A 1 160 ? 11.077 8.716 1.171 1.00 89.69 160 PHE A C 1
ATOM 1164 O O . PHE A 1 160 ? 10.293 9.511 1.680 1.00 89.69 160 PHE A O 1
ATOM 1171 N N . GLY A 1 161 ? 12.385 8.757 1.439 1.00 85.12 161 GLY A N 1
ATOM 1172 C CA . GLY A 1 161 ? 13.061 9.780 2.245 1.00 85.12 161 GLY A CA 1
ATOM 1173 C C . GLY A 1 161 ? 12.953 9.567 3.758 1.00 85.12 161 GLY A C 1
ATOM 1174 O O . GLY A 1 161 ? 13.894 9.879 4.485 1.00 85.12 161 GLY A O 1
ATOM 1175 N N . SER A 1 162 ? 11.842 8.993 4.221 1.00 84.94 162 SER A N 1
ATOM 1176 C CA . SER A 1 162 ? 11.575 8.637 5.617 1.00 84.94 162 SER A CA 1
ATOM 1177 C C . SER A 1 162 ? 11.033 7.195 5.687 1.00 84.94 162 SER A C 1
ATOM 1179 O O . SER A 1 162 ? 9.833 6.999 5.495 1.00 84.94 162 SER A O 1
ATOM 1181 N N . PRO A 1 163 ? 11.893 6.179 5.890 1.00 89.88 163 PRO A N 1
ATOM 1182 C CA . PRO A 1 163 ? 11.533 4.777 5.678 1.00 89.88 163 PRO A CA 1
ATOM 1183 C C . PRO A 1 163 ? 10.604 4.217 6.778 1.00 89.88 163 PRO A C 1
ATOM 1185 O O . PRO A 1 163 ? 10.952 4.332 7.959 1.00 89.88 163 PRO A O 1
ATOM 1188 N N . PRO A 1 164 ? 9.479 3.567 6.415 1.00 94.19 164 PRO A N 1
ATOM 1189 C CA . PRO A 1 164 ? 8.691 2.718 7.314 1.00 94.19 164 PRO A CA 1
ATOM 1190 C C . PRO A 1 164 ? 9.478 1.481 7.787 1.00 94.19 164 PRO A C 1
ATOM 1192 O O . PRO A 1 164 ? 10.556 1.175 7.261 1.00 94.19 164 PRO A O 1
ATOM 1195 N N . ASP A 1 165 ? 8.935 0.728 8.747 1.00 95.81 165 ASP A N 1
ATOM 1196 C CA . ASP A 1 165 ? 9.442 -0.605 9.122 1.00 95.81 165 ASP A CA 1
ATOM 1197 C C . ASP A 1 165 ? 8.333 -1.674 9.138 1.00 95.81 165 ASP A C 1
ATOM 1199 O O . ASP A 1 165 ? 7.146 -1.355 9.177 1.00 95.81 165 ASP A O 1
ATOM 1203 N N . ASP A 1 166 ? 8.746 -2.941 9.065 1.00 96.19 166 ASP A N 1
ATOM 1204 C CA . ASP A 1 166 ? 7.899 -4.142 9.055 1.00 96.19 166 ASP A CA 1
ATOM 1205 C C . ASP A 1 166 ? 6.718 -4.105 8.065 1.00 96.19 166 ASP A C 1
ATOM 1207 O O . ASP A 1 166 ? 5.549 -4.154 8.440 1.00 96.19 166 ASP A O 1
ATOM 1211 N N . LEU A 1 167 ? 7.029 -4.037 6.765 1.00 96.94 167 LEU A N 1
ATOM 1212 C CA . LEU A 1 167 ? 6.035 -4.104 5.686 1.00 96.94 167 LEU A CA 1
ATOM 1213 C C . LEU A 1 167 ? 5.944 -5.515 5.077 1.00 96.94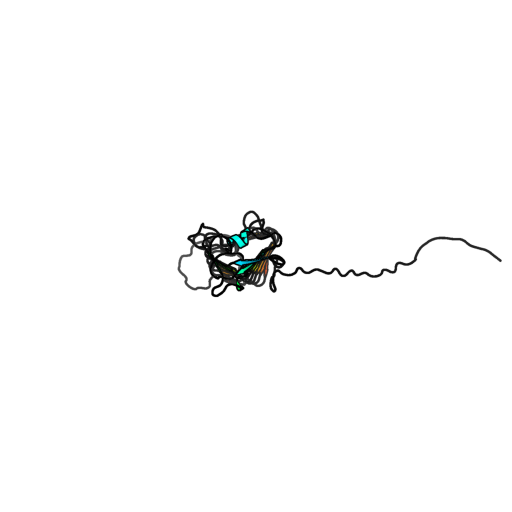 167 LEU A C 1
ATOM 1215 O O . LEU A 1 167 ? 6.947 -6.045 4.605 1.00 96.94 167 LEU A O 1
ATOM 1219 N N . THR A 1 168 ? 4.738 -6.068 4.948 1.00 98.00 168 THR A N 1
ATOM 1220 C CA . THR A 1 168 ? 4.438 -7.172 4.018 1.00 98.00 168 THR A CA 1
ATOM 1221 C C . THR A 1 168 ? 3.552 -6.680 2.870 1.00 98.00 168 THR A C 1
ATOM 1223 O O . THR A 1 168 ? 2.508 -6.072 3.102 1.00 98.00 168 THR A O 1
ATOM 1226 N N . MET A 1 169 ? 3.897 -7.025 1.624 1.00 97.88 169 MET A N 1
ATOM 1227 C CA . MET A 1 169 ? 2.969 -6.991 0.483 1.00 97.88 169 MET A CA 1
ATOM 1228 C C . MET A 1 169 ? 2.817 -8.391 -0.119 1.00 97.88 169 MET A C 1
ATOM 1230 O O . MET A 1 169 ? 3.771 -8.931 -0.683 1.00 97.88 169 MET A O 1
ATOM 1234 N N . GLN A 1 170 ? 1.619 -8.967 -0.031 1.00 97.06 170 GLN A N 1
ATOM 1235 C CA . GLN A 1 170 ? 1.374 -10.361 -0.404 1.00 97.06 170 GLN A CA 1
ATOM 1236 C C . GLN A 1 170 ? 0.156 -10.561 -1.313 1.00 97.06 170 GLN A C 1
ATOM 1238 O O . GLN A 1 170 ? -0.793 -9.774 -1.285 1.00 97.06 170 GLN A O 1
ATOM 1243 N N . TRP A 1 171 ? 0.194 -11.606 -2.148 1.00 97.44 171 TRP A N 1
ATOM 1244 C CA . TRP A 1 171 ? -0.899 -12.019 -3.052 1.00 97.44 171 TRP A CA 1
ATOM 1245 C C . TRP A 1 171 ? -1.490 -10.889 -3.918 1.00 97.44 171 TRP A C 1
ATOM 1247 O O . TRP A 1 171 ? -2.668 -10.903 -4.274 1.00 97.44 171 TRP A O 1
ATOM 1257 N N . SER A 1 172 ? -0.681 -9.875 -4.234 1.00 98.12 172 SER A N 1
ATOM 1258 C CA . SER A 1 172 ? -1.149 -8.596 -4.772 1.00 98.12 172 SER A CA 1
ATOM 1259 C C . SER A 1 172 ? -0.703 -8.365 -6.218 1.00 98.12 172 SER A C 1
ATOM 1261 O O . SER A 1 172 ? 0.359 -8.810 -6.645 1.00 98.12 172 SER A O 1
ATOM 1263 N N . LEU A 1 173 ? -1.504 -7.623 -6.980 1.00 96.25 173 LEU A N 1
ATOM 1264 C CA . LEU A 1 173 ? -1.183 -7.156 -8.328 1.00 96.25 173 LEU A CA 1
ATOM 1265 C C . LEU A 1 173 ? -0.711 -5.699 -8.281 1.00 96.25 173 LEU A C 1
ATOM 1267 O O . LEU A 1 173 ? -1.443 -4.825 -7.825 1.00 96.25 173 LEU A O 1
ATOM 1271 N N . ASN A 1 174 ? 0.464 -5.423 -8.830 1.00 97.12 174 ASN A N 1
ATOM 1272 C CA . ASN A 1 174 ? 0.976 -4.087 -9.106 1.00 97.12 174 ASN A CA 1
ATOM 1273 C C . ASN A 1 174 ? 1.251 -3.984 -10.610 1.00 97.12 174 ASN A C 1
ATOM 1275 O O . ASN A 1 174 ? 2.165 -4.632 -11.115 1.00 97.12 174 ASN A O 1
ATOM 1279 N N . ALA A 1 175 ? 0.464 -3.208 -11.353 1.00 92.75 175 ALA A N 1
ATOM 1280 C CA . ALA A 1 175 ? 0.636 -3.159 -12.801 1.00 92.75 175 ALA A CA 1
ATOM 1281 C C . ALA A 1 175 ? 0.191 -1.852 -13.452 1.00 92.75 175 ALA A C 1
ATOM 1283 O O . ALA A 1 175 ? -0.572 -1.095 -12.865 1.00 92.75 175 ALA A O 1
ATOM 1284 N N . TRP A 1 176 ? 0.610 -1.611 -14.694 1.00 91.25 176 TRP A N 1
ATOM 1285 C CA . TRP A 1 176 ? 0.136 -0.495 -15.522 1.00 91.25 176 TRP A CA 1
ATOM 1286 C C . TRP A 1 176 ? 0.235 0.897 -14.858 1.00 91.25 176 TRP A C 1
ATOM 1288 O O . TRP A 1 176 ? -0.742 1.647 -14.839 1.00 91.25 176 TRP A O 1
ATOM 1298 N N . GLY A 1 177 ? 1.393 1.291 -14.324 1.00 90.69 177 GLY A N 1
ATOM 1299 C CA . GLY A 1 177 ? 1.667 2.714 -14.059 1.00 90.69 177 GLY A CA 1
ATOM 1300 C C . GLY A 1 177 ? 1.518 3.542 -15.350 1.00 90.69 177 GLY A C 1
ATOM 1301 O O . GLY A 1 177 ? 1.842 3.055 -16.439 1.00 90.69 177 GLY A O 1
ATOM 1302 N N . LEU A 1 178 ? 1.013 4.777 -15.280 1.00 88.44 178 LEU A N 1
ATOM 1303 C CA . LEU A 1 178 ? 0.737 5.598 -16.466 1.00 88.44 178 LEU A CA 1
ATOM 1304 C C . LEU A 1 178 ? 2.006 6.213 -17.064 1.00 88.44 178 LEU A C 1
ATOM 1306 O O . LEU A 1 178 ? 2.950 6.579 -16.371 1.00 88.44 178 LEU A O 1
ATOM 1310 N N . GLN A 1 179 ? 2.018 6.377 -18.386 1.00 85.19 179 GLN A N 1
ATOM 1311 C CA . GLN A 1 179 ? 3.084 7.109 -19.071 1.00 85.19 179 GLN A CA 1
ATOM 1312 C C . GLN A 1 179 ? 2.940 8.628 -18.839 1.00 85.19 179 GLN A C 1
ATOM 1314 O O . GLN A 1 179 ? 1.827 9.146 -18.771 1.00 85.19 179 GLN A O 1
ATOM 1319 N N . SER A 1 180 ? 4.031 9.392 -18.761 1.00 88.06 180 SER A N 1
ATOM 1320 C CA . SER A 1 180 ? 5.426 9.011 -19.055 1.00 88.06 180 SER A CA 1
ATOM 1321 C C . SER A 1 180 ? 6.221 8.401 -17.891 1.00 88.06 180 SER A C 1
ATOM 1323 O O . SER A 1 180 ? 7.314 7.886 -18.131 1.00 88.06 180 SER A O 1
ATOM 1325 N N . HIS A 1 181 ? 5.696 8.420 -16.662 1.00 89.44 181 HIS A N 1
ATOM 1326 C CA . HIS A 1 181 ? 6.411 8.005 -15.447 1.00 89.44 181 HIS A CA 1
ATOM 1327 C C . HIS A 1 181 ? 5.884 6.673 -14.882 1.00 89.44 181 HIS A C 1
ATOM 1329 O O . HIS A 1 181 ? 5.557 6.547 -13.715 1.00 89.44 181 HIS A O 1
ATOM 1335 N N . SER A 1 182 ? 5.770 5.665 -15.746 1.00 89.19 182 SER A N 1
ATOM 1336 C CA . SER A 1 182 ? 5.130 4.384 -15.423 1.00 89.19 182 SER A CA 1
ATOM 1337 C C . SER A 1 182 ? 5.984 3.536 -14.464 1.00 89.19 182 SER A C 1
ATOM 1339 O O . SER A 1 182 ? 6.881 2.806 -14.900 1.00 89.19 182 SER A O 1
ATOM 1341 N N . CYS A 1 183 ? 5.713 3.624 -13.161 1.00 92.12 183 CYS A N 1
ATOM 1342 C CA . CYS A 1 183 ? 6.515 2.971 -12.128 1.00 92.12 183 CYS A CA 1
ATOM 1343 C C . CYS A 1 183 ? 5.710 2.027 -11.224 1.00 92.12 183 CYS A C 1
ATOM 1345 O O . CYS A 1 183 ? 4.599 2.334 -10.793 1.00 92.12 183 CYS A O 1
ATOM 1347 N N . GLY A 1 184 ? 6.302 0.876 -10.888 1.00 93.31 184 GLY A N 1
ATOM 1348 C CA . GLY A 1 184 ? 5.713 -0.062 -9.929 1.00 93.31 184 GLY A CA 1
ATOM 1349 C C . GLY A 1 184 ? 5.823 0.423 -8.479 1.00 93.31 184 GLY A C 1
ATOM 1350 O O . GLY A 1 184 ? 4.821 0.468 -7.770 1.00 93.31 184 GLY A O 1
ATOM 1351 N N . GLY A 1 185 ? 7.022 0.791 -8.022 1.00 92.81 185 GLY A N 1
ATOM 1352 C CA . GLY A 1 185 ? 7.222 1.252 -6.648 1.00 92.81 185 GLY A CA 1
ATOM 1353 C C . GLY A 1 185 ? 8.642 1.686 -6.280 1.00 92.81 185 GLY A C 1
ATOM 1354 O O . GLY A 1 185 ? 9.601 0.976 -6.585 1.00 92.81 185 GLY A O 1
ATOM 1355 N N . LEU A 1 186 ? 8.777 2.815 -5.578 1.00 91.19 186 LEU A N 1
ATOM 1356 C CA . LEU A 1 186 ? 9.967 3.220 -4.818 1.00 91.19 186 LEU A CA 1
ATOM 1357 C C . LEU A 1 186 ? 9.828 2.688 -3.395 1.00 91.19 186 LEU A C 1
ATOM 1359 O O . LEU A 1 186 ? 8.900 3.083 -2.708 1.00 91.19 186 LEU A O 1
ATOM 1363 N N . TRP A 1 187 ? 10.720 1.809 -2.947 1.00 90.06 187 TRP A N 1
ATOM 1364 C CA . TRP A 1 187 ? 10.638 1.193 -1.616 1.00 90.06 187 TRP A CA 1
ATOM 1365 C C . TRP A 1 187 ? 11.852 1.590 -0.766 1.00 90.06 187 TRP A C 1
ATOM 1367 O O . TRP A 1 187 ? 12.836 0.852 -0.678 1.00 90.06 187 TRP A O 1
ATOM 1377 N N . ASP A 1 188 ? 11.810 2.789 -0.184 1.00 91.31 188 ASP A N 1
ATOM 1378 C CA . ASP A 1 188 ? 12.723 3.241 0.875 1.00 91.31 188 ASP A CA 1
ATOM 1379 C C . ASP A 1 188 ? 12.177 2.747 2.218 1.00 91.31 188 ASP A C 1
ATOM 1381 O O . ASP A 1 188 ? 11.150 3.233 2.686 1.00 91.31 188 ASP A O 1
ATOM 1385 N N . GLN A 1 189 ? 12.794 1.719 2.792 1.00 89.06 189 GLN A N 1
ATOM 1386 C CA . GLN A 1 189 ? 12.166 0.878 3.815 1.00 89.06 189 GLN A CA 1
ATOM 1387 C C . GLN A 1 189 ? 13.229 0.324 4.766 1.00 89.06 189 GLN A C 1
ATOM 1389 O O . GLN A 1 189 ? 14.387 0.166 4.385 1.00 89.06 189 GLN A O 1
ATOM 1394 N N . ASN A 1 190 ? 12.860 -0.012 5.999 1.00 93.06 190 ASN A N 1
ATOM 1395 C CA . ASN A 1 190 ? 13.763 -0.694 6.923 1.00 93.06 190 ASN A CA 1
ATOM 1396 C C . ASN A 1 190 ? 13.735 -2.215 6.680 1.00 93.06 190 ASN A C 1
ATOM 1398 O O . ASN A 1 190 ? 14.656 -2.731 6.034 1.00 93.06 190 ASN A O 1
ATOM 1402 N N . ARG A 1 191 ? 12.672 -2.911 7.102 1.00 93.19 191 ARG A N 1
ATOM 1403 C CA . ARG A 1 191 ? 12.371 -4.317 6.774 1.00 93.19 191 ARG A CA 1
ATOM 1404 C C . ARG A 1 191 ? 11.140 -4.427 5.873 1.00 93.19 191 ARG A C 1
ATOM 1406 O O . ARG A 1 191 ? 10.129 -3.770 6.124 1.00 93.19 191 ARG A O 1
ATOM 1413 N N . ALA A 1 192 ? 11.215 -5.254 4.830 1.00 93.62 192 ALA A N 1
ATOM 1414 C CA . ALA A 1 192 ? 10.056 -5.618 4.014 1.00 93.62 192 ALA A CA 1
ATOM 1415 C C . ALA A 1 192 ? 10.102 -7.051 3.482 1.00 93.62 192 ALA A C 1
ATOM 1417 O O . ALA A 1 192 ? 11.164 -7.550 3.111 1.00 93.62 192 ALA A O 1
ATOM 1418 N N . THR A 1 193 ? 8.922 -7.652 3.348 1.00 95.31 193 THR A N 1
ATOM 1419 C CA . THR A 1 193 ? 8.679 -8.885 2.596 1.00 95.31 193 THR A CA 1
ATOM 1420 C C . THR A 1 193 ? 7.699 -8.585 1.463 1.00 95.31 193 THR A C 1
ATOM 1422 O O . THR A 1 193 ? 6.633 -8.009 1.677 1.00 95.31 193 THR A O 1
ATOM 1425 N N . CYS A 1 194 ? 8.016 -8.995 0.237 1.00 95.12 194 CYS A N 1
ATOM 1426 C CA . CYS A 1 194 ? 7.033 -9.084 -0.839 1.00 95.12 194 CYS A CA 1
ATOM 1427 C C . CYS A 1 194 ? 6.999 -10.503 -1.382 1.00 95.12 194 CYS A C 1
ATOM 1429 O O . CYS A 1 194 ? 8.043 -11.016 -1.797 1.00 95.12 194 CYS A O 1
ATOM 1431 N N . HIS A 1 195 ? 5.818 -11.123 -1.406 1.00 94.12 195 HIS A N 1
ATOM 1432 C CA . HIS A 1 195 ? 5.679 -12.489 -1.902 1.00 94.12 195 HIS A CA 1
ATOM 1433 C C . HIS A 1 195 ? 4.358 -12.785 -2.617 1.00 94.12 195 HIS A C 1
ATOM 1435 O O . HIS A 1 195 ? 3.362 -12.071 -2.468 1.00 94.12 195 HIS A O 1
ATOM 1441 N N . HIS A 1 196 ? 4.377 -13.828 -3.454 1.00 95.44 196 HIS A N 1
ATOM 1442 C CA . HIS A 1 196 ? 3.245 -14.300 -4.269 1.00 95.44 196 HIS A CA 1
ATOM 1443 C C . HIS A 1 196 ? 2.518 -13.199 -5.071 1.00 95.44 196 HIS A C 1
ATOM 1445 O O . HIS A 1 196 ? 1.336 -13.316 -5.391 1.00 95.44 196 HIS A O 1
ATOM 1451 N N . SER A 1 197 ? 3.225 -12.115 -5.396 1.00 95.06 197 SER A N 1
ATOM 1452 C CA . SER A 1 197 ? 2.672 -10.907 -6.002 1.00 95.06 197 SER A CA 1
ATOM 1453 C C . SER A 1 197 ? 3.124 -10.747 -7.457 1.00 95.06 197 SER A C 1
ATOM 1455 O O . SER A 1 197 ? 4.206 -11.189 -7.856 1.00 95.06 197 SER A O 1
ATOM 1457 N N . VAL A 1 198 ? 2.285 -10.108 -8.270 1.00 92.44 198 VAL A N 1
ATOM 1458 C CA . VAL A 1 198 ? 2.493 -9.917 -9.713 1.00 92.44 198 VAL A CA 1
ATOM 1459 C C . VAL A 1 198 ? 2.842 -8.461 -9.996 1.00 92.44 198 VAL A C 1
ATOM 1461 O O . VAL A 1 198 ? 2.078 -7.571 -9.635 1.00 92.44 198 VAL A O 1
ATOM 1464 N N . TRP A 1 199 ? 3.972 -8.221 -10.662 1.00 93.31 199 TRP A N 1
ATOM 1465 C CA . TRP A 1 199 ? 4.485 -6.885 -10.989 1.00 93.31 199 TRP A CA 1
ATOM 1466 C C . TRP A 1 199 ? 4.676 -6.743 -12.509 1.00 93.31 199 TRP A C 1
ATOM 1468 O O . TRP A 1 199 ? 5.609 -7.319 -13.069 1.00 93.31 199 TRP A O 1
ATOM 1478 N N . ALA A 1 200 ? 3.774 -6.033 -13.199 1.00 88.25 200 ALA A N 1
ATOM 1479 C CA . ALA A 1 200 ? 3.624 -6.159 -14.658 1.00 88.25 200 ALA A CA 1
ATOM 1480 C C . ALA A 1 200 ? 3.330 -4.849 -15.413 1.00 88.25 200 ALA A C 1
ATOM 1482 O O . ALA A 1 200 ? 2.697 -3.945 -14.880 1.00 88.25 200 ALA A O 1
ATOM 1483 N N . HIS A 1 201 ? 3.718 -4.752 -16.689 1.00 88.69 201 HIS A N 1
ATOM 1484 C CA . HIS A 1 201 ? 3.349 -3.634 -17.584 1.00 88.69 201 HIS A CA 1
ATOM 1485 C C . HIS A 1 201 ? 3.764 -2.230 -17.080 1.00 88.69 201 HIS A C 1
ATOM 1487 O O . HIS A 1 201 ? 3.178 -1.213 -17.460 1.00 88.69 201 HIS A O 1
ATOM 1493 N N . ASN A 1 202 ? 4.777 -2.166 -16.211 1.00 88.12 202 ASN A N 1
ATOM 1494 C CA . ASN A 1 202 ? 5.355 -0.936 -15.667 1.00 88.12 202 ASN A CA 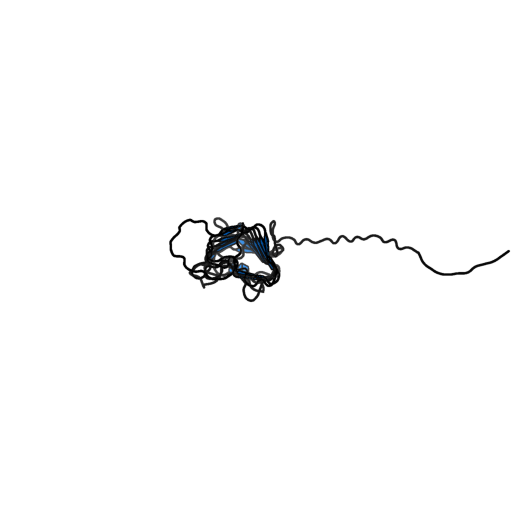1
ATOM 1495 C C . ASN A 1 202 ? 6.682 -0.637 -16.389 1.00 88.12 202 ASN A C 1
ATOM 1497 O O . ASN A 1 202 ? 7.528 -1.525 -16.531 1.00 88.12 202 ASN A O 1
ATOM 1501 N N . HIS A 1 203 ? 6.925 0.610 -16.802 1.00 88.75 203 HIS A N 1
ATOM 1502 C CA . HIS A 1 203 ? 8.167 0.996 -17.490 1.00 88.75 203 HIS A CA 1
ATOM 1503 C C . HIS A 1 203 ? 9.406 0.723 -16.619 1.00 88.75 203 HIS A C 1
ATOM 1505 O O . HIS A 1 203 ? 10.396 0.213 -17.136 1.00 88.75 203 HIS A O 1
ATOM 1511 N N . THR A 1 204 ? 9.374 1.027 -15.320 1.00 87.69 204 THR A N 1
ATOM 1512 C CA . THR A 1 204 ? 10.522 0.880 -14.401 1.00 87.69 204 THR A CA 1
ATOM 1513 C C . THR A 1 204 ? 10.059 0.633 -12.955 1.00 87.69 204 THR A C 1
ATOM 1515 O O . THR A 1 204 ? 8.861 0.546 -12.684 1.00 87.69 204 THR A O 1
ATOM 1518 N N . ARG A 1 205 ? 11.018 0.479 -12.031 1.00 90.12 205 ARG A N 1
ATOM 1519 C CA . ARG A 1 205 ? 10.829 0.341 -10.580 1.00 90.12 205 ARG A CA 1
ATOM 1520 C C . ARG A 1 205 ? 9.888 -0.819 -10.220 1.00 90.12 205 ARG A C 1
ATOM 1522 O O . ARG A 1 205 ? 8.791 -0.596 -9.726 1.00 90.12 205 ARG A O 1
ATOM 1529 N N . ASN A 1 206 ? 10.331 -2.062 -10.441 1.00 88.06 206 ASN A N 1
ATOM 1530 C CA . ASN A 1 206 ? 9.574 -3.286 -10.119 1.00 88.06 206 ASN A CA 1
ATOM 1531 C C . ASN A 1 206 ? 10.254 -4.229 -9.087 1.00 88.06 206 ASN A C 1
ATOM 1533 O O . ASN A 1 206 ? 10.528 -5.383 -9.431 1.00 88.06 206 ASN A O 1
ATOM 1537 N N . PRO A 1 207 ? 10.544 -3.777 -7.849 1.00 88.19 207 PRO A N 1
ATOM 1538 C CA . PRO A 1 207 ? 10.452 -2.410 -7.347 1.00 88.19 207 PRO A CA 1
ATOM 1539 C C . PRO A 1 207 ? 11.746 -1.641 -7.692 1.00 88.19 207 PRO A C 1
ATOM 1541 O O . PRO A 1 207 ? 12.601 -2.100 -8.459 1.00 88.19 207 PRO A O 1
ATOM 1544 N N . LYS A 1 208 ? 11.902 -0.449 -7.124 1.00 89.06 208 LYS A N 1
ATOM 1545 C CA . LYS A 1 208 ? 13.192 0.209 -6.922 1.00 89.06 208 LYS A CA 1
ATOM 1546 C C . LYS A 1 208 ? 13.401 0.387 -5.425 1.00 89.06 208 LYS A C 1
ATOM 1548 O O . LYS A 1 208 ? 12.901 1.340 -4.832 1.00 89.06 208 LYS A O 1
ATOM 1553 N N . ALA A 1 209 ? 14.082 -0.577 -4.818 1.00 85.69 209 ALA A N 1
ATOM 1554 C CA . ALA A 1 209 ? 14.166 -0.708 -3.369 1.00 85.69 209 ALA A CA 1
ATOM 1555 C C . ALA A 1 209 ? 15.505 -0.226 -2.801 1.00 85.69 209 ALA A C 1
ATOM 1557 O O . ALA A 1 209 ? 16.562 -0.426 -3.400 1.00 85.69 209 ALA A O 1
ATOM 1558 N N . ARG A 1 210 ? 15.440 0.366 -1.606 1.00 85.06 210 ARG A N 1
ATOM 1559 C CA . ARG A 1 210 ? 16.570 0.791 -0.774 1.00 85.06 210 ARG A CA 1
ATOM 1560 C C . ARG A 1 210 ? 16.341 0.330 0.679 1.00 85.06 210 ARG A C 1
ATOM 1562 O O . ARG A 1 210 ? 16.079 1.171 1.534 1.00 85.06 210 ARG A O 1
ATOM 1569 N N . PRO A 1 211 ? 16.401 -0.986 0.965 1.00 82.69 211 PRO A N 1
ATOM 1570 C CA . PRO A 1 211 ? 16.267 -1.500 2.324 1.00 82.69 211 PRO A CA 1
ATOM 1571 C C . PRO A 1 211 ? 17.440 -1.057 3.211 1.00 82.69 211 PRO A C 1
ATOM 1573 O O . PRO A 1 211 ? 18.604 -1.162 2.806 1.00 82.69 211 PRO A O 1
ATOM 1576 N N . ASN A 1 212 ? 17.141 -0.617 4.436 1.00 88.38 212 ASN A N 1
ATOM 1577 C CA . ASN A 1 212 ? 18.142 -0.369 5.480 1.00 88.38 212 ASN A CA 1
ATOM 1578 C C . ASN A 1 212 ? 18.454 -1.613 6.330 1.00 88.38 212 ASN A C 1
ATOM 1580 O O . ASN A 1 212 ? 19.506 -1.636 6.965 1.00 88.38 212 ASN A O 1
ATOM 1584 N N . VAL A 1 213 ? 17.575 -2.628 6.356 1.00 88.62 213 VAL A N 1
ATOM 1585 C CA . VAL A 1 213 ? 17.738 -3.835 7.194 1.00 88.62 213 VAL A CA 1
ATOM 1586 C C . VAL A 1 213 ? 17.572 -5.129 6.395 1.00 88.62 213 VAL A C 1
ATOM 1588 O O . VAL A 1 213 ? 18.494 -5.942 6.380 1.00 88.62 213 VAL A O 1
ATOM 1591 N N . LEU A 1 214 ? 16.439 -5.335 5.714 1.00 86.88 214 LEU A N 1
ATOM 1592 C CA . LEU A 1 214 ? 16.245 -6.477 4.810 1.00 86.88 214 LEU A CA 1
ATOM 1593 C C . LEU A 1 214 ? 15.124 -6.199 3.803 1.00 86.88 214 LEU A C 1
ATOM 1595 O O . LEU A 1 214 ? 14.087 -5.644 4.165 1.00 86.88 214 LEU A O 1
ATOM 1599 N N . LEU A 1 215 ? 15.307 -6.649 2.561 1.00 88.94 215 LEU A N 1
ATOM 1600 C CA . LEU A 1 215 ? 14.190 -6.945 1.665 1.00 88.94 215 LEU A CA 1
ATOM 1601 C C . LEU A 1 215 ? 14.166 -8.447 1.375 1.00 88.94 215 LEU A C 1
ATOM 1603 O O . LEU A 1 215 ? 15.155 -9.015 0.908 1.00 88.94 215 LEU A O 1
ATOM 1607 N N . GLU A 1 216 ? 13.024 -9.073 1.614 1.00 89.06 216 GLU A N 1
ATOM 1608 C CA . GLU A 1 216 ? 12.693 -10.404 1.124 1.00 89.06 216 GLU A CA 1
ATOM 1609 C C . GLU A 1 216 ? 11.802 -10.269 -0.110 1.00 89.06 216 GLU A C 1
ATOM 1611 O O . GLU A 1 216 ? 10.773 -9.593 -0.085 1.00 89.06 216 GLU A O 1
ATOM 1616 N N . TRP A 1 217 ? 12.204 -10.897 -1.210 1.00 86.62 217 TRP A N 1
ATOM 1617 C CA . TRP A 1 217 ? 11.493 -10.849 -2.482 1.00 86.62 217 TRP A CA 1
ATOM 1618 C C . TRP A 1 217 ? 11.348 -12.267 -3.030 1.00 86.62 217 TRP A C 1
ATOM 1620 O O . TRP A 1 217 ? 12.199 -12.761 -3.778 1.00 86.62 217 TRP A O 1
ATOM 1630 N N . THR A 1 218 ? 10.286 -12.952 -2.616 1.00 87.38 218 THR A N 1
ATOM 1631 C CA . THR A 1 218 ? 10.117 -14.394 -2.833 1.00 87.38 218 THR A CA 1
ATOM 1632 C C . THR A 1 218 ? 8.866 -14.701 -3.648 1.00 87.38 218 THR A C 1
ATOM 1634 O O . THR A 1 218 ? 7.890 -13.969 -3.594 1.00 87.38 218 THR A O 1
ATOM 1637 N N . ASN A 1 219 ? 8.872 -15.757 -4.463 1.00 89.50 219 ASN A N 1
ATOM 1638 C CA . ASN A 1 219 ? 7.679 -16.266 -5.166 1.00 89.50 219 ASN A CA 1
ATOM 1639 C C . ASN A 1 219 ? 6.893 -15.255 -6.048 1.00 89.50 219 ASN A C 1
ATOM 1641 O O . ASN A 1 219 ? 5.784 -15.549 -6.492 1.00 89.50 219 ASN A O 1
ATOM 1645 N N . ASN A 1 220 ? 7.458 -14.078 -6.334 1.00 86.50 220 ASN A N 1
ATOM 1646 C CA . ASN A 1 220 ? 6.837 -13.044 -7.162 1.00 86.50 220 ASN A CA 1
ATOM 1647 C C . ASN A 1 220 ? 7.001 -13.340 -8.658 1.00 86.50 220 ASN A C 1
ATOM 1649 O O . ASN A 1 220 ? 7.985 -13.957 -9.087 1.00 86.50 220 ASN A O 1
ATOM 1653 N N . VAL A 1 221 ? 6.065 -12.827 -9.458 1.00 86.88 221 VAL A N 1
ATOM 1654 C CA . VAL A 1 221 ? 6.139 -12.853 -10.922 1.00 86.88 221 VAL A CA 1
ATOM 1655 C C . VAL A 1 221 ? 6.261 -11.426 -11.440 1.00 86.88 221 VAL A C 1
ATOM 1657 O O . VAL A 1 221 ? 5.298 -10.663 -11.410 1.00 86.88 221 VAL A O 1
ATOM 1660 N N . THR A 1 222 ? 7.440 -11.076 -11.948 1.00 85.38 222 THR A N 1
ATOM 1661 C CA . THR A 1 222 ? 7.669 -9.793 -12.627 1.00 85.38 222 THR A CA 1
ATOM 1662 C C . THR A 1 222 ? 7.707 -10.045 -14.134 1.00 85.38 222 THR A C 1
ATOM 1664 O O . THR A 1 222 ? 8.391 -10.975 -14.565 1.00 85.38 222 THR A O 1
ATOM 1667 N N . PHE A 1 223 ? 6.993 -9.266 -14.952 1.00 81.50 223 PHE A N 1
ATOM 1668 C CA . PHE A 1 223 ? 7.031 -9.412 -16.419 1.00 81.50 223 PHE A CA 1
ATOM 1669 C C . PHE A 1 223 ? 6.645 -8.133 -17.180 1.00 81.50 223 PHE A C 1
ATOM 1671 O O . PHE A 1 223 ? 6.175 -7.168 -16.587 1.00 81.50 223 PHE A O 1
ATOM 1678 N N . ASP A 1 224 ? 6.889 -8.127 -18.494 1.00 81.62 224 ASP A N 1
ATOM 1679 C CA . ASP A 1 224 ? 6.581 -7.022 -19.425 1.00 81.62 224 ASP A CA 1
ATOM 1680 C C . ASP A 1 224 ? 6.960 -5.623 -18.897 1.00 81.62 224 ASP A C 1
ATOM 1682 O O . ASP A 1 224 ? 6.141 -4.716 -18.752 1.00 81.62 224 ASP A O 1
ATOM 1686 N N . TRP A 1 225 ? 8.238 -5.469 -18.552 1.00 82.12 225 TRP A N 1
ATOM 1687 C CA . TRP A 1 225 ? 8.832 -4.205 -18.128 1.00 82.12 225 TRP A CA 1
ATOM 1688 C C . TRP A 1 225 ? 9.761 -3.650 -19.215 1.00 82.12 225 TRP A C 1
ATOM 1690 O O . TRP A 1 225 ? 10.348 -4.405 -19.995 1.00 82.12 225 TRP A O 1
ATOM 1700 N N . LYS A 1 226 ? 10.002 -2.331 -19.212 1.00 78.75 226 LYS A N 1
ATOM 1701 C CA . LYS A 1 226 ? 10.966 -1.691 -20.135 1.00 78.75 226 LYS A CA 1
ATOM 1702 C C . LYS A 1 226 ? 12.353 -1.437 -19.516 1.00 78.75 226 LYS A C 1
ATOM 1704 O O . LYS A 1 226 ? 13.348 -1.437 -20.237 1.00 78.75 226 LYS A O 1
ATOM 1709 N N . ARG A 1 227 ? 12.453 -1.287 -18.191 1.00 65.38 227 ARG A N 1
ATOM 1710 C CA . ARG A 1 227 ? 13.699 -1.295 -17.401 1.00 65.38 227 ARG A CA 1
ATOM 1711 C C . ARG A 1 227 ? 13.621 -2.359 -16.300 1.00 65.38 227 ARG A C 1
ATOM 1713 O O . ARG A 1 227 ? 12.537 -2.523 -15.741 1.00 65.38 227 ARG A O 1
ATOM 1720 N N . PRO A 1 228 ? 14.722 -3.077 -16.003 1.00 58.19 228 PRO A N 1
ATOM 1721 C CA . PRO A 1 228 ? 14.736 -4.152 -15.008 1.00 58.19 228 PRO A CA 1
ATOM 1722 C C . PRO A 1 228 ? 14.328 -3.679 -13.606 1.00 58.19 228 PRO A C 1
ATOM 1724 O O . PRO A 1 228 ? 14.243 -2.483 -13.335 1.00 58.19 228 PRO A O 1
ATOM 1727 N N . CYS A 1 229 ? 14.110 -4.633 -12.697 1.00 61.16 229 CYS A N 1
ATOM 1728 C CA . CYS A 1 229 ? 14.070 -4.355 -11.261 1.00 61.16 229 CYS A CA 1
ATOM 1729 C C . CYS A 1 229 ? 15.353 -3.607 -10.838 1.00 61.16 229 CYS A C 1
ATOM 1731 O O . CYS A 1 229 ? 16.460 -4.020 -11.184 1.00 61.16 229 CYS A O 1
ATOM 1733 N N . GLU A 1 230 ? 15.204 -2.489 -10.122 1.00 60.78 230 GLU A N 1
ATOM 1734 C CA . GLU A 1 230 ? 16.302 -1.569 -9.794 1.00 60.78 230 GLU A CA 1
ATOM 1735 C C . GLU A 1 230 ? 16.634 -1.643 -8.292 1.00 60.78 230 GLU A C 1
ATOM 1737 O O . GLU A 1 230 ? 16.350 -0.715 -7.535 1.00 60.78 230 GLU A O 1
ATOM 1742 N N . ALA A 1 231 ? 17.286 -2.724 -7.847 1.00 54.97 231 ALA A N 1
ATOM 1743 C CA . ALA A 1 231 ? 17.860 -2.852 -6.494 1.00 54.97 231 ALA A CA 1
ATOM 1744 C C . ALA A 1 231 ? 19.132 -1.983 -6.307 1.00 54.97 231 ALA A C 1
ATOM 1746 O O . ALA A 1 231 ? 20.186 -2.444 -5.870 1.00 54.97 231 ALA A O 1
ATOM 1747 N N . GLY A 1 232 ? 19.065 -0.716 -6.722 1.00 42.22 232 GLY A N 1
ATOM 1748 C CA . GLY A 1 232 ? 20.186 0.218 -6.696 1.00 42.22 232 GLY A CA 1
ATOM 1749 C C . GLY A 1 232 ? 20.437 0.773 -5.296 1.00 42.22 232 GLY A C 1
ATOM 1750 O O . GLY A 1 232 ? 19.539 1.353 -4.693 1.00 42.22 232 GLY A O 1
ATOM 1751 N N . PHE A 1 233 ? 21.688 0.680 -4.833 1.00 47.66 233 PHE A N 1
ATOM 1752 C CA . PHE A 1 233 ? 22.150 1.159 -3.520 1.00 47.66 233 PHE A CA 1
ATOM 1753 C C . PHE A 1 233 ? 21.597 0.380 -2.310 1.00 47.66 233 PHE A C 1
ATOM 1755 O O . PHE A 1 233 ? 21.263 0.983 -1.288 1.00 47.66 233 PHE A O 1
ATOM 1762 N N . LEU A 1 234 ? 21.551 -0.957 -2.395 1.00 49.75 234 LEU A N 1
ATOM 1763 C CA . LEU A 1 234 ? 21.364 -1.822 -1.222 1.00 49.75 234 LEU A CA 1
ATOM 1764 C C . LEU A 1 234 ? 22.368 -1.452 -0.114 1.00 49.75 234 LEU A C 1
ATOM 1766 O O . LEU A 1 234 ? 23.580 -1.535 -0.315 1.00 49.75 234 LEU A O 1
ATOM 1770 N N . ARG A 1 235 ? 21.859 -1.059 1.059 1.00 55.72 235 ARG A N 1
ATOM 1771 C CA . ARG A 1 235 ? 22.656 -0.852 2.285 1.00 55.72 235 ARG A CA 1
ATOM 1772 C C . ARG A 1 235 ? 22.725 -2.103 3.161 1.00 55.72 235 ARG A C 1
ATOM 1774 O O . ARG A 1 235 ? 23.524 -2.158 4.090 1.00 55.72 235 ARG A O 1
ATOM 1781 N N . ALA A 1 236 ? 21.876 -3.077 2.858 1.00 58.03 236 ALA A N 1
ATOM 1782 C CA . ALA A 1 236 ? 21.603 -4.263 3.647 1.00 58.03 236 ALA A CA 1
ATOM 1783 C C . ALA A 1 236 ? 21.336 -5.469 2.718 1.00 58.03 236 ALA A C 1
ATOM 1785 O O . ALA A 1 236 ? 21.283 -5.285 1.496 1.00 58.03 236 ALA A O 1
ATOM 1786 N N . PRO A 1 237 ? 21.197 -6.699 3.248 1.00 63.12 237 PRO A N 1
ATOM 1787 C CA . PRO A 1 237 ? 20.973 -7.884 2.426 1.00 63.12 237 PRO A CA 1
ATOM 1788 C C . PRO A 1 237 ? 19.657 -7.846 1.629 1.00 63.12 237 PRO A C 1
ATOM 1790 O O . PRO A 1 237 ? 18.726 -7.095 1.929 1.00 63.12 237 PRO A O 1
ATOM 1793 N N . LEU A 1 238 ? 19.588 -8.704 0.611 1.00 64.94 238 LEU A N 1
ATOM 1794 C CA . LEU A 1 238 ? 18.418 -8.928 -0.234 1.00 64.94 238 LEU A CA 1
ATOM 1795 C C . LEU A 1 238 ? 18.238 -10.441 -0.406 1.00 64.94 238 LEU A C 1
ATOM 1797 O O . LEU A 1 238 ? 19.072 -11.096 -1.032 1.00 64.94 238 LEU A O 1
ATOM 1801 N N . ASN A 1 239 ? 17.151 -10.988 0.137 1.00 61.38 239 ASN A N 1
ATOM 1802 C CA . ASN A 1 239 ? 16.821 -12.407 0.038 1.00 61.38 239 ASN A CA 1
ATOM 1803 C C . ASN A 1 239 ? 15.864 -12.630 -1.141 1.00 61.38 239 ASN A C 1
ATOM 1805 O O . ASN A 1 239 ? 14.694 -12.259 -1.068 1.00 61.38 239 ASN A O 1
ATOM 1809 N N . VAL A 1 240 ? 16.343 -13.256 -2.220 1.00 59.25 240 VAL A N 1
ATOM 1810 C CA . VAL A 1 240 ? 15.508 -13.658 -3.368 1.00 59.25 240 VAL A CA 1
ATOM 1811 C C . VAL A 1 240 ? 15.397 -15.177 -3.412 1.00 59.25 240 VAL A C 1
ATOM 1813 O O . VAL A 1 240 ? 16.407 -15.867 -3.525 1.00 59.25 240 VAL A O 1
ATOM 1816 N N . ALA A 1 241 ? 14.170 -15.701 -3.374 1.00 49.38 241 ALA A N 1
ATOM 1817 C CA . ALA A 1 241 ? 13.898 -17.134 -3.487 1.00 49.38 241 ALA A CA 1
ATOM 1818 C C . ALA A 1 241 ? 12.692 -17.402 -4.401 1.00 49.38 241 ALA A C 1
ATOM 1820 O O . ALA A 1 241 ? 11.655 -16.758 -4.281 1.00 49.38 241 ALA A O 1
ATOM 1821 N N . ALA A 1 242 ? 12.825 -18.360 -5.322 1.00 53.59 242 ALA A N 1
ATOM 1822 C CA . ALA A 1 242 ? 11.733 -18.899 -6.147 1.00 53.59 242 ALA A CA 1
ATOM 1823 C C . ALA A 1 242 ? 10.854 -17.887 -6.936 1.00 53.59 242 ALA A C 1
ATOM 1825 O O . ALA A 1 242 ? 9.720 -18.205 -7.291 1.00 53.59 242 ALA A O 1
ATOM 1826 N N . GLY A 1 243 ? 11.356 -16.690 -7.261 1.00 46.19 243 GLY A N 1
ATOM 1827 C CA . GLY A 1 243 ? 10.676 -15.753 -8.169 1.00 46.19 243 GLY A CA 1
ATOM 1828 C C . GLY A 1 243 ? 10.854 -16.117 -9.652 1.00 46.19 243 GLY A C 1
ATOM 1829 O O . GLY A 1 243 ? 11.874 -16.693 -10.035 1.00 46.19 243 GLY A O 1
ATOM 1830 N N . ARG A 1 244 ? 9.893 -15.746 -10.509 1.00 47.56 244 ARG A N 1
ATOM 1831 C CA . ARG A 1 244 ? 10.007 -15.866 -11.978 1.00 47.56 244 ARG A CA 1
ATOM 1832 C C . ARG A 1 244 ? 9.944 -14.489 -12.638 1.00 47.56 244 ARG A C 1
ATOM 1834 O O . ARG A 1 244 ? 8.893 -13.857 -12.658 1.00 47.56 244 ARG A O 1
ATOM 1841 N N . ALA A 1 245 ? 11.065 -14.042 -13.201 1.00 51.56 245 ALA A N 1
ATOM 1842 C CA . ALA A 1 245 ? 11.166 -12.774 -13.920 1.00 51.56 245 ALA A CA 1
ATOM 1843 C C . ALA A 1 245 ? 11.227 -13.020 -15.438 1.00 51.56 245 ALA A C 1
ATOM 1845 O O . ALA A 1 245 ? 12.204 -13.581 -15.932 1.00 51.56 245 ALA A O 1
ATOM 1846 N N . TYR A 1 246 ? 10.204 -12.591 -16.182 1.00 41.72 246 TYR A N 1
ATOM 1847 C CA . TYR A 1 246 ? 10.087 -12.825 -17.628 1.00 41.72 246 TYR A CA 1
ATOM 1848 C C . TYR A 1 246 ? 10.265 -11.538 -18.446 1.00 41.72 246 TYR A C 1
ATOM 1850 O O . TYR A 1 246 ? 9.363 -10.701 -18.531 1.00 41.72 246 TYR A O 1
ATOM 1858 N N . ARG A 1 247 ? 11.417 -11.402 -19.118 1.00 41.44 247 ARG A N 1
ATOM 1859 C CA . ARG A 1 247 ? 11.673 -10.313 -20.074 1.00 41.44 247 ARG A CA 1
ATOM 1860 C C . ARG A 1 247 ? 11.135 -10.671 -21.468 1.00 41.44 247 ARG A C 1
ATOM 1862 O O . ARG A 1 247 ? 11.868 -11.233 -22.268 1.00 41.44 247 ARG A O 1
ATOM 1869 N N . HIS A 1 248 ? 9.890 -10.277 -21.738 1.00 39.03 248 HIS A N 1
ATOM 1870 C CA . HIS A 1 248 ? 9.311 -10.032 -23.072 1.00 39.03 248 HIS A CA 1
ATOM 1871 C C . HIS A 1 248 ? 9.769 -10.975 -24.216 1.00 39.03 248 HIS A C 1
ATOM 1873 O O . HIS A 1 248 ? 10.537 -10.584 -25.099 1.00 39.03 248 HIS A O 1
ATOM 1879 N N . GLU A 1 249 ? 9.221 -12.194 -24.258 1.00 33.81 249 GLU A N 1
ATOM 1880 C CA . GLU A 1 249 ? 9.221 -13.024 -25.473 1.00 33.81 249 GLU A CA 1
ATOM 1881 C C . GLU A 1 249 ? 7.998 -12.700 -26.346 1.00 33.81 249 GLU A C 1
ATOM 1883 O O . GLU A 1 249 ? 6.989 -13.401 -26.338 1.00 33.81 249 GLU A O 1
ATOM 1888 N N . ALA A 1 250 ? 8.100 -11.627 -27.131 1.00 27.80 250 ALA A N 1
ATOM 1889 C CA . ALA A 1 250 ? 7.241 -11.405 -28.290 1.00 27.80 250 ALA A CA 1
ATOM 1890 C C . ALA A 1 250 ? 8.122 -11.076 -29.502 1.00 27.80 250 ALA A C 1
ATOM 1892 O O . ALA A 1 250 ? 8.815 -10.058 -29.531 1.00 27.80 250 ALA A O 1
ATOM 1893 N N . TYR A 1 251 ? 8.128 -11.972 -30.491 1.00 26.23 251 TYR A N 1
ATOM 1894 C CA . TYR A 1 251 ? 8.929 -11.832 -31.705 1.00 26.23 251 TYR A CA 1
ATOM 1895 C C . TYR A 1 251 ? 8.367 -10.734 -32.618 1.00 26.23 251 TYR A C 1
ATOM 1897 O O . TYR A 1 251 ? 7.383 -10.954 -33.322 1.00 26.23 251 TYR A O 1
ATOM 1905 N N . GLN A 1 252 ? 9.060 -9.599 -32.693 1.00 23.86 252 GLN A N 1
ATOM 1906 C CA . GLN A 1 252 ? 9.148 -8.796 -33.915 1.00 23.86 252 GLN A CA 1
ATOM 1907 C C . GLN A 1 252 ? 10.475 -8.033 -33.924 1.00 23.86 252 GLN A C 1
ATOM 1909 O O . GLN A 1 252 ? 10.691 -7.118 -33.134 1.00 23.86 252 GLN A O 1
ATOM 1914 N N . VAL A 1 253 ? 11.386 -8.452 -34.805 1.00 25.66 253 VAL A N 1
ATOM 1915 C CA . VAL A 1 253 ? 12.669 -7.776 -35.024 1.00 25.66 253 VAL A CA 1
ATOM 1916 C C . VAL A 1 253 ? 12.457 -6.658 -36.038 1.00 25.66 253 VAL A C 1
ATOM 1918 O O . VAL A 1 253 ? 11.983 -6.911 -37.143 1.00 25.66 253 VAL A O 1
ATOM 1921 N N . PHE A 1 254 ? 12.867 -5.447 -35.675 1.00 26.28 254 PHE A N 1
ATOM 1922 C CA . PHE A 1 254 ? 13.103 -4.350 -36.608 1.00 26.28 254 PHE A CA 1
ATOM 1923 C C . PHE A 1 254 ? 14.603 -4.032 -36.605 1.00 26.28 254 PHE A C 1
ATOM 1925 O O . PHE A 1 254 ? 15.254 -4.118 -35.562 1.00 26.28 254 PHE A O 1
ATOM 1932 N N . GLU A 1 255 ? 15.167 -3.696 -37.764 1.00 26.95 255 GLU A N 1
ATOM 1933 C CA . GLU A 1 255 ? 16.571 -3.287 -37.855 1.00 26.95 255 GLU A CA 1
ATOM 1934 C C . GLU A 1 255 ? 16.802 -1.935 -37.157 1.00 26.95 255 GLU A C 1
ATOM 1936 O O . GLU A 1 255 ? 15.964 -1.036 -37.235 1.00 26.95 255 GLU A O 1
ATOM 1941 N N . GLY A 1 256 ? 17.972 -1.769 -36.528 1.00 34.06 256 GLY A N 1
ATOM 1942 C CA . GLY A 1 256 ? 18.473 -0.454 -36.107 1.00 34.06 256 GLY A CA 1
ATOM 1943 C C . GLY A 1 256 ? 18.437 -0.114 -34.612 1.00 34.06 256 GLY A C 1
ATOM 1944 O O . GLY A 1 256 ? 18.577 1.065 -34.291 1.00 34.06 256 GLY A O 1
ATOM 1945 N N . ASP A 1 257 ? 18.300 -1.083 -33.694 1.00 27.88 257 ASP A N 1
ATOM 1946 C CA . ASP A 1 257 ? 18.340 -0.837 -32.234 1.00 27.88 257 ASP A CA 1
ATOM 1947 C C . ASP A 1 257 ? 19.769 -0.510 -31.726 1.00 27.88 257 ASP A C 1
ATOM 1949 O O . ASP A 1 257 ? 20.448 -1.286 -31.048 1.00 27.88 257 ASP A O 1
ATOM 1953 N N . HIS A 1 258 ? 20.275 0.658 -32.132 1.00 33.91 258 HIS A N 1
ATOM 1954 C CA . HIS A 1 258 ? 21.621 1.139 -31.840 1.00 33.91 258 HIS A CA 1
ATOM 1955 C C . HIS A 1 258 ? 21.703 1.871 -30.491 1.00 33.91 258 HIS A C 1
ATOM 1957 O O . HIS A 1 258 ? 21.576 3.093 -30.420 1.00 33.91 258 HIS A O 1
ATOM 1963 N N . GLY A 1 259 ? 22.090 1.136 -29.445 1.00 31.83 259 GLY A N 1
ATOM 1964 C CA . GLY A 1 259 ? 22.900 1.689 -28.354 1.00 31.83 259 GLY A CA 1
ATOM 1965 C C . GLY A 1 259 ? 22.242 1.793 -26.976 1.00 31.83 259 GLY A C 1
ATOM 1966 O O . GLY A 1 259 ? 21.606 2.787 -26.638 1.00 31.83 259 GLY A O 1
ATOM 1967 N N . SER A 1 260 ? 22.571 0.836 -26.105 1.00 27.20 260 SER A N 1
ATOM 1968 C CA . SER A 1 260 ? 22.437 0.957 -24.647 1.00 27.20 260 SER A CA 1
ATOM 1969 C C . SER A 1 260 ? 23.758 0.607 -23.940 1.00 27.20 260 SER A C 1
ATOM 1971 O O . SER A 1 260 ? 23.923 -0.439 -23.317 1.00 27.20 260 SER A O 1
ATOM 1973 N N . TRP A 1 261 ? 24.744 1.505 -24.037 1.00 24.67 261 TRP A N 1
ATOM 1974 C CA . TRP A 1 261 ? 26.014 1.375 -23.311 1.00 24.67 261 TRP A CA 1
ATOM 1975 C C . TRP A 1 261 ? 25.851 1.729 -21.823 1.00 24.67 261 TRP A C 1
ATOM 1977 O O . TRP A 1 261 ? 25.860 2.905 -21.467 1.00 24.67 261 TRP A O 1
ATOM 1987 N N . ALA A 1 262 ? 25.752 0.717 -20.952 1.00 26.19 262 ALA A N 1
ATOM 1988 C CA . ALA A 1 262 ? 25.922 0.862 -19.500 1.00 26.19 262 ALA A CA 1
ATOM 1989 C C . ALA A 1 262 ? 26.308 -0.475 -18.820 1.00 26.19 262 ALA A C 1
ATOM 1991 O O . ALA A 1 262 ? 25.456 -1.178 -18.293 1.00 26.19 262 ALA A O 1
ATOM 1992 N N . ASN A 1 263 ? 27.605 -0.806 -18.869 1.00 29.39 263 ASN A N 1
ATOM 1993 C CA . ASN A 1 263 ? 28.383 -1.734 -18.022 1.00 29.39 263 ASN A CA 1
ATOM 1994 C C . ASN A 1 263 ? 27.647 -2.770 -17.135 1.00 29.39 263 ASN A C 1
ATOM 1996 O O . ASN A 1 263 ? 27.004 -2.403 -16.155 1.00 29.39 263 ASN A O 1
ATOM 2000 N N . GLY A 1 264 ? 27.931 -4.066 -17.338 1.00 26.73 264 GLY A N 1
ATOM 2001 C CA . GLY A 1 264 ? 27.603 -5.105 -16.341 1.00 26.73 264 GLY A CA 1
ATOM 2002 C C . GLY A 1 264 ? 27.450 -6.539 -16.863 1.00 26.73 264 GLY A C 1
ATOM 2003 O O . GLY A 1 264 ? 26.573 -7.256 -16.394 1.00 26.73 264 GLY A O 1
ATOM 2004 N N . GLY A 1 265 ? 28.230 -6.960 -17.863 1.00 29.28 265 GLY A N 1
ATOM 2005 C CA . GLY A 1 265 ? 28.041 -8.269 -18.497 1.00 29.28 265 GLY A CA 1
ATOM 2006 C C . GLY A 1 265 ? 28.542 -9.455 -17.663 1.00 29.28 265 GLY A C 1
ATOM 2007 O O . GLY A 1 265 ? 29.718 -9.508 -17.314 1.00 29.28 265 GLY A O 1
ATOM 2008 N N . VAL A 1 266 ? 27.673 -10.448 -17.455 1.00 26.28 266 VAL A N 1
ATOM 2009 C CA . VAL A 1 266 ? 28.038 -11.843 -17.155 1.00 26.28 266 VAL A CA 1
ATOM 2010 C C . VAL A 1 266 ? 27.164 -12.742 -18.043 1.00 26.28 266 VAL A C 1
ATOM 2012 O O . VAL A 1 266 ? 25.940 -12.619 -17.974 1.00 26.28 266 VAL A O 1
ATOM 2015 N N . PRO A 1 267 ? 27.734 -13.611 -18.899 1.00 28.80 267 PRO A N 1
ATOM 2016 C CA . PRO A 1 267 ? 26.954 -14.606 -19.628 1.00 28.80 267 PRO A CA 1
ATOM 2017 C C . PRO A 1 267 ? 26.535 -15.741 -18.685 1.00 28.80 267 PRO A C 1
ATOM 2019 O O . PRO A 1 267 ? 27.314 -16.160 -17.829 1.00 28.80 267 PRO A O 1
ATOM 2022 N N . ILE A 1 268 ? 25.320 -16.256 -18.866 1.00 26.31 268 ILE A N 1
ATOM 2023 C CA . ILE A 1 268 ? 24.793 -17.417 -18.136 1.00 26.31 268 ILE A CA 1
ATOM 2024 C C . ILE A 1 268 ? 24.633 -18.574 -19.133 1.00 26.31 268 ILE A C 1
ATOM 2026 O O . ILE A 1 268 ? 24.240 -18.341 -20.278 1.00 26.31 268 ILE A O 1
ATOM 2030 N N . LEU A 1 269 ? 24.989 -19.784 -18.687 1.00 33.12 269 LEU A N 1
ATOM 2031 C CA . LEU A 1 269 ? 24.732 -21.066 -19.357 1.00 33.12 269 LEU A CA 1
ATOM 2032 C C . LEU A 1 269 ? 23.382 -21.633 -18.900 1.00 33.12 269 LEU A C 1
ATOM 2034 O O . LEU A 1 269 ? 23.131 -21.560 -17.675 1.00 33.12 269 LEU A O 1
#

pLDDT: mean 75.81, std 22.59, range [23.86, 98.12]

Sequence (269 aa):
MPSLFLRRQLRRVSALVVGMLGLLFHVEAIPAFPGAEGFGADAAGGRGGDVYIVTNLNSTGAGSLYNGLTTIPASGRTIVFAVSGHILTIAGQTAPGDGILLKDGTLRISGDDIVIRHLRFRHGKNGSGGDCIDLDSGCQNAILDHLSLSFSTDENISSFGSPPDDLTMQWSLNAWGLQSHSCGGLWDQNRATCHHSVWAHNHTRNPKARPNVLLEWTNNVTFDWKRPCEAGFLRAPLNVAAGRAYRHEAYQVFEGDHGSWANGGVPIL